Protein AF-A0AAD2CXT7-F1 (afdb_monomer)

InterPro domains:
  IPR036691 Endonuclease/exonuclease/phosphatase superfamily [G3DSA:3.60.10.10] (12-194)
  IPR036691 Endonuclease/exonuclease/phosphatase superfamily [SSF56219] (32-192)

Sequence (359 aa):
TTQFGGCSTSAFNEVSHRVRSSGDDSLGRWAWIRLHGRTRGVCQRDLVVLSAYRPNPPNDGHQTVWFQHKAHFSRTHRDADPREAFIKDLSMAINKWRDDGCSIILGIDANDDLSSYSPTSFRFRMSEVGLIEAIQSKHPGSHQATYQRNLRGYPIDGIFATPDVPILAAGYYPFDEHVASDHRGLWIDFDLRSLLGGHKPTKSTRVPRRLVMHNKRVVQRYVQLAEQGYMRYNIPGRLSTLGFDVARRLAEQNCRKLSMGGAEWSPQGQSIRDRITLWRLLLKGRRQCRVSSRKVRRLLLKTNEPLAWKLTTAELETLLTQDLGRYREAKRGLTSKWRKAHVTTRTQSIAKVRHKTAS

Radius of gyration: 30.56 Å; Cα contacts (8 Å, |Δi|>4): 464; chains: 1; bounding box: 68×66×79 Å

pLDDT: mean 85.17, std 12.39, range [42.81, 98.56]

Secondary structure (DSSP, 8-state):
-PPP--------HHHHTTEEEEEE-TTSSEEEEEEPPPPBTTB---EEEEEEEPPPPP-S-TTSHHHHHHHHHHHTT----HHHHHHHHHHHHHHHHHHTT-EEEEEEE-SS-SS--STTSHHHHHHHTT-EEHHHHHSTT----SBTT-TT---SEEEEE-TTS-EEEEEE--TTSSS-SSB--EEEEE-HHHHTT-SPPPP---PPP----S-HHHHHHHHHHHHHHHHHTTHHHHHHHHHHHHHHHHHHHHS------SS---HHHHHHHHHHHHHHHHHHHHTT----HHHHHHHHHHHT-TTGGGS-HHHHHHHHHHHHHHHHHIIIIIHHHHHHHHHHHHHHHHHHHHHHT--

Solvent-accessible surface area (backbone atoms only — not comparable to full-atom values): 20327 Å² total; per-residue (Å²): 131,92,79,67,81,66,45,72,57,86,67,62,74,84,56,37,80,32,56,74,47,70,55,67,44,98,83,34,42,26,13,30,36,33,34,64,29,47,67,60,87,91,47,47,26,28,37,36,43,30,21,36,49,44,48,55,78,89,69,95,56,83,79,37,54,33,48,53,43,40,54,52,27,59,77,67,73,45,94,62,56,50,57,60,47,47,54,54,54,51,46,52,53,51,48,53,43,44,74,70,42,30,46,45,38,38,42,32,42,50,64,44,57,56,74,43,74,46,90,84,23,66,48,34,54,39,41,76,68,56,32,43,55,48,44,47,72,76,37,72,90,68,65,55,42,32,35,74,86,48,87,84,43,46,18,31,51,51,44,33,27,26,86,76,58,52,68,74,49,56,48,70,51,60,69,50,75,86,51,90,45,66,46,38,56,72,51,73,41,57,49,60,49,52,49,26,53,70,48,77,79,74,74,74,84,67,72,75,78,88,70,64,78,86,44,66,70,58,42,53,54,49,52,52,54,50,50,51,49,36,59,75,68,41,44,67,59,54,52,50,54,53,52,52,53,54,53,49,52,55,50,57,73,73,44,83,80,79,84,76,60,100,57,60,77,26,73,70,60,47,52,46,51,48,44,44,49,41,37,52,48,52,54,40,41,75,69,76,42,96,63,62,65,70,59,50,56,51,37,26,64,74,61,73,41,84,62,62,84,75,56,53,73,67,60,41,52,53,52,37,52,53,41,50,50,53,47,52,56,32,65,77,52,47,26,54,56,47,25,52,51,52,51,51,56,49,51,54,51,53,54,55,52,55,54,66,76,74,108

Foldseek 3Di:
DDQPEAWDDDDDDPQNVQFPDWDADPNRQKIKTKGFFDDDPPATLIAIEMTGEAWADDDPDCNGSQNVVVVVCVVVVHPDRSRVCSLVVVLVVLLVVVLVNYKYKYKYQSNFFCVDCPCPGSQVSVVVSQKHFQQCVVVPPDAADQFQPPPVGHHRITIITHPLFAWPHWDWDPAPPPDPDRGTDTDTDTDPCVSSVVDDPDDPPPPPPPQDPVDPVSVVVVVVVVVVVCVVVVVVVVVVVVVVVVVVVVVVVVDDDDCPDLFADAPVLVLLVLLLVLLVQLLCVVVVHDHDPVSNCVSCVSNVPVCVNVDDNVVSVVSNVVSVVVNVVCRVPVRVVRNVVVVVVVVVVVVVVVVVVVD

Organism: NCBI:txid2856

Mean predicted aligned error: 17.73 Å

Structure (mmCIF, N/CA/C/O backbone):
data_AF-A0AAD2CXT7-F1
#
_entry.id   AF-A0AAD2CXT7-F1
#
loop_
_atom_site.group_PDB
_atom_site.id
_atom_site.type_symbol
_atom_site.label_atom_id
_atom_site.label_alt_id
_atom_site.label_comp_id
_atom_site.label_asym_id
_atom_site.label_entity_id
_atom_site.label_seq_id
_atom_site.pdbx_PDB_ins_code
_atom_site.Cartn_x
_atom_site.Cartn_y
_atom_site.Cartn_z
_atom_site.occupancy
_atom_site.B_iso_or_equiv
_atom_site.auth_seq_id
_atom_site.auth_comp_id
_atom_site.auth_asym_id
_atom_site.auth_atom_id
_atom_site.pdbx_PDB_model_num
ATOM 1 N N . THR A 1 1 ? 25.322 -8.914 -13.060 1.00 48.03 1 THR A N 1
ATOM 2 C CA . THR A 1 1 ? 24.823 -7.533 -12.893 1.00 48.03 1 THR A CA 1
ATOM 3 C C . THR A 1 1 ? 24.548 -7.310 -11.429 1.00 48.03 1 THR A C 1
ATOM 5 O O . THR A 1 1 ? 23.730 -8.025 -10.870 1.00 48.03 1 THR A O 1
ATOM 8 N N . THR A 1 2 ? 25.273 -6.393 -10.801 1.00 48.94 2 THR A N 1
ATOM 9 C CA . THR A 1 2 ? 25.050 -5.980 -9.413 1.00 48.94 2 THR A CA 1
ATOM 10 C C . THR A 1 2 ? 23.703 -5.260 -9.340 1.00 48.94 2 THR A C 1
ATOM 12 O O . THR A 1 2 ? 23.510 -4.261 -10.029 1.00 48.94 2 THR A O 1
ATOM 15 N N . GLN A 1 3 ? 22.748 -5.807 -8.587 1.00 57.91 3 GLN A N 1
ATOM 16 C CA . GLN A 1 3 ? 21.472 -5.150 -8.303 1.00 57.91 3 GLN A CA 1
ATOM 17 C C . GLN A 1 3 ? 21.673 -4.304 -7.048 1.00 57.91 3 GLN A C 1
ATOM 19 O O . GLN A 1 3 ? 22.076 -4.836 -6.017 1.00 57.91 3 GLN A O 1
ATOM 24 N N . PHE A 1 4 ? 21.450 -2.995 -7.150 1.00 61.91 4 PHE A N 1
ATOM 25 C CA . PHE A 1 4 ? 21.534 -2.100 -5.997 1.00 61.91 4 PHE A CA 1
ATOM 26 C C . PHE A 1 4 ? 20.128 -1.843 -5.447 1.00 61.91 4 PHE A C 1
ATOM 28 O O . PHE A 1 4 ? 19.166 -1.766 -6.211 1.00 61.91 4 PHE A O 1
ATOM 35 N N . GLY A 1 5 ? 20.023 -1.704 -4.126 1.00 70.56 5 GLY A 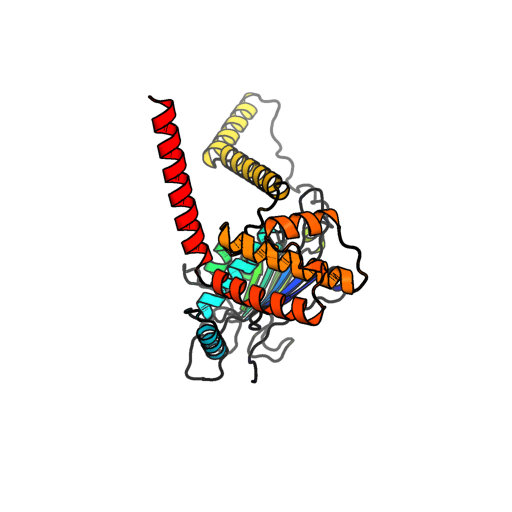N 1
ATOM 36 C CA . GLY A 1 5 ? 18.753 -1.621 -3.404 1.00 70.56 5 GLY A CA 1
ATOM 37 C C . GLY A 1 5 ? 18.298 -2.975 -2.853 1.00 70.56 5 GLY A C 1
ATOM 38 O O . GLY A 1 5 ? 19.071 -3.928 -2.789 1.00 70.56 5 GLY A O 1
ATOM 39 N N . GLY A 1 6 ? 17.034 -3.040 -2.442 1.00 84.81 6 GLY A N 1
ATOM 40 C CA . GLY A 1 6 ? 16.422 -4.223 -1.844 1.00 84.81 6 GLY A CA 1
ATOM 41 C C . GLY A 1 6 ? 15.642 -3.868 -0.584 1.00 84.81 6 GLY A C 1
ATOM 42 O O . GLY A 1 6 ? 16.034 -2.991 0.179 1.00 84.81 6 GLY A O 1
ATOM 43 N N . CYS A 1 7 ? 14.523 -4.555 -0.379 1.00 92.25 7 CYS A N 1
ATOM 44 C CA . CYS A 1 7 ? 13.684 -4.408 0.804 1.00 92.25 7 CYS A CA 1
ATOM 45 C C . CYS A 1 7 ? 13.562 -5.758 1.501 1.00 92.25 7 CYS A C 1
ATOM 47 O O . CYS A 1 7 ? 13.553 -6.802 0.851 1.00 92.25 7 CYS A O 1
ATOM 49 N N . SER A 1 8 ? 13.424 -5.734 2.822 1.00 93.75 8 SER A N 1
ATOM 50 C CA . SER A 1 8 ? 13.190 -6.935 3.616 1.00 93.75 8 SER A CA 1
ATOM 51 C C . SER A 1 8 ? 12.097 -6.677 4.638 1.00 93.75 8 SER A C 1
ATOM 53 O O . SER A 1 8 ? 12.011 -5.603 5.232 1.00 93.75 8 SER A O 1
ATOM 55 N N . THR A 1 9 ? 11.236 -7.667 4.839 1.00 95.19 9 THR A N 1
ATOM 56 C CA . THR A 1 9 ? 10.184 -7.627 5.851 1.00 95.19 9 THR A CA 1
ATOM 57 C C . THR A 1 9 ? 10.174 -8.947 6.595 1.00 95.19 9 THR A C 1
ATOM 59 O O . THR A 1 9 ? 10.014 -10.006 5.990 1.00 95.19 9 THR A O 1
ATOM 62 N N . SER A 1 10 ? 10.310 -8.867 7.915 1.00 93.44 10 SER A N 1
ATOM 63 C CA . SER A 1 10 ? 10.450 -10.027 8.790 1.00 93.44 10 SER A CA 1
ATOM 64 C C . SER A 1 10 ? 9.449 -9.955 9.936 1.00 93.44 10 SER A C 1
ATOM 66 O O . SER A 1 10 ? 9.127 -8.875 10.427 1.00 93.44 10 SER A O 1
ATOM 68 N N . ALA A 1 11 ? 8.974 -11.117 10.377 1.00 91.31 11 ALA A N 1
ATOM 69 C CA . ALA A 1 11 ? 8.180 -11.265 11.590 1.00 91.31 11 ALA A CA 1
ATOM 70 C C . ALA A 1 11 ? 8.897 -12.205 12.556 1.00 91.31 11 ALA A C 1
ATOM 72 O O . ALA A 1 11 ? 9.408 -13.248 12.151 1.00 91.31 11 ALA A O 1
ATOM 73 N N . PHE A 1 12 ? 8.880 -11.850 13.836 1.00 86.81 12 PHE A N 1
ATOM 74 C CA . PHE A 1 12 ? 9.556 -12.588 14.898 1.00 86.81 12 PHE A CA 1
ATOM 75 C C . PHE A 1 12 ? 8.552 -13.098 15.939 1.00 86.81 12 PHE A C 1
ATOM 77 O O . PHE A 1 12 ? 7.409 -12.632 16.006 1.00 86.81 12 PHE A O 1
ATOM 84 N N . ASN A 1 13 ? 8.994 -14.048 16.767 1.00 87.25 13 ASN A N 1
ATOM 85 C CA . ASN A 1 13 ? 8.258 -14.573 17.922 1.00 87.25 13 ASN A CA 1
ATOM 86 C C . ASN A 1 13 ? 6.840 -15.051 17.553 1.00 87.25 13 ASN A C 1
ATOM 88 O O . ASN A 1 13 ? 6.632 -15.637 16.491 1.00 87.25 13 ASN A O 1
ATOM 92 N N . GLU A 1 14 ? 5.847 -14.787 18.406 1.00 79.69 14 GLU A N 1
ATOM 93 C CA . GLU A 1 14 ? 4.456 -15.221 18.221 1.00 79.69 14 GLU A CA 1
ATOM 94 C C . GLU A 1 14 ? 3.828 -14.763 16.893 1.00 79.69 14 GLU A C 1
ATOM 96 O O . GLU A 1 14 ? 2.925 -15.419 16.367 1.00 79.69 14 GLU A O 1
ATOM 101 N N . VAL A 1 15 ? 4.297 -13.643 16.332 1.00 84.50 15 VAL A N 1
ATOM 102 C CA . VAL A 1 15 ? 3.790 -13.100 15.064 1.00 84.50 15 VAL A CA 1
ATOM 103 C C . VAL A 1 15 ? 4.212 -13.974 13.882 1.00 84.50 15 VAL A C 1
ATOM 105 O O . VAL A 1 15 ? 3.446 -14.110 12.928 1.00 84.50 15 VAL A O 1
ATOM 108 N N . SER A 1 16 ? 5.381 -14.620 13.956 1.00 86.94 16 SER A N 1
ATOM 109 C CA . SER A 1 16 ? 5.901 -15.482 12.883 1.00 86.94 16 SER A CA 1
ATOM 110 C C . SER A 1 16 ? 4.946 -16.636 12.549 1.00 86.94 16 SER A C 1
ATOM 112 O O . SER A 1 16 ? 4.683 -16.902 11.378 1.00 86.94 16 SER A O 1
ATOM 114 N N . HIS A 1 17 ? 4.302 -17.230 13.560 1.00 84.81 17 HIS A N 1
ATOM 115 C CA . HIS A 1 17 ? 3.309 -18.296 13.387 1.00 84.81 17 HIS A CA 1
ATOM 116 C C . HIS A 1 17 ? 2.029 -17.843 12.670 1.00 84.81 17 HIS A C 1
ATOM 118 O O . HIS A 1 17 ? 1.225 -18.675 12.253 1.00 84.81 17 HIS A O 1
ATOM 124 N N . ARG A 1 18 ? 1.809 -16.530 12.537 1.00 86.94 18 ARG A N 1
ATOM 125 C CA . ARG A 1 18 ? 0.662 -15.958 11.820 1.00 86.94 18 ARG A CA 1
ATOM 126 C C . ARG A 1 18 ? 0.981 -15.637 10.366 1.00 86.94 18 ARG A C 1
ATOM 128 O O . ARG A 1 18 ? 0.057 -15.292 9.632 1.00 86.94 18 ARG A O 1
ATOM 135 N N . VAL A 1 19 ? 2.241 -15.723 9.937 1.00 91.31 19 VAL A N 1
ATOM 136 C CA . VAL A 1 19 ? 2.626 -15.456 8.547 1.00 91.31 19 VAL A CA 1
ATOM 137 C C . VAL A 1 19 ? 2.009 -16.522 7.648 1.00 91.31 19 VAL A C 1
ATOM 139 O O . VAL A 1 19 ? 2.309 -17.706 7.747 1.00 91.31 19 VAL A O 1
ATOM 142 N N . ARG A 1 20 ? 1.122 -16.085 6.756 1.00 92.25 20 ARG A N 1
ATOM 143 C CA . ARG A 1 20 ? 0.434 -16.946 5.789 1.00 92.25 20 ARG A CA 1
ATOM 144 C C . ARG A 1 20 ? 1.159 -17.008 4.455 1.00 92.25 20 ARG A C 1
ATOM 146 O O . ARG A 1 20 ? 1.133 -18.030 3.779 1.00 92.25 20 ARG A O 1
ATOM 153 N N . SER A 1 21 ? 1.727 -15.885 4.043 1.00 94.44 21 SER A N 1
ATOM 154 C CA . SER A 1 21 ? 2.431 -15.745 2.773 1.00 94.44 21 SER A CA 1
ATOM 155 C C . SER A 1 21 ? 3.342 -14.530 2.822 1.00 94.44 21 SER A C 1
ATOM 157 O O . SER A 1 21 ? 3.067 -13.582 3.557 1.00 94.44 21 SER A O 1
ATOM 159 N N . SER A 1 22 ? 4.362 -14.532 1.982 1.00 96.06 22 SER A N 1
ATOM 160 C CA . SER A 1 22 ? 5.253 -13.403 1.746 1.00 96.06 22 SER A CA 1
ATOM 161 C C . SER A 1 22 ? 5.478 -13.220 0.248 1.00 96.06 22 SER A C 1
ATOM 163 O O . SER A 1 22 ? 5.085 -14.069 -0.560 1.00 96.06 22 SER A O 1
ATOM 165 N N . GLY A 1 23 ? 6.090 -12.104 -0.121 1.00 95.19 23 GLY A N 1
ATOM 166 C CA . GLY A 1 23 ? 6.548 -11.865 -1.478 1.00 95.19 23 GLY A CA 1
ATOM 167 C C . GLY A 1 23 ? 7.241 -10.522 -1.616 1.00 95.19 23 GLY A C 1
ATOM 168 O O . GLY A 1 23 ? 7.396 -9.772 -0.654 1.00 95.19 23 GLY A O 1
ATOM 169 N N . ASP A 1 24 ? 7.620 -10.216 -2.842 1.00 94.44 24 ASP A N 1
ATOM 170 C CA . ASP A 1 24 ? 8.387 -9.035 -3.203 1.00 94.44 24 ASP A CA 1
ATOM 171 C C . ASP A 1 24 ? 7.971 -8.519 -4.585 1.00 94.44 24 ASP A C 1
ATOM 173 O O . ASP A 1 24 ? 7.245 -9.174 -5.343 1.00 94.44 24 ASP A O 1
ATOM 177 N N . ASP A 1 25 ? 8.374 -7.289 -4.881 1.00 92.50 25 ASP A N 1
ATOM 178 C CA . ASP A 1 25 ? 8.335 -6.741 -6.230 1.00 92.50 25 ASP A CA 1
ATOM 179 C C . ASP A 1 25 ? 9.538 -7.212 -7.048 1.00 92.50 25 ASP A C 1
ATOM 181 O O . ASP A 1 25 ? 10.666 -7.225 -6.566 1.00 92.50 25 ASP A O 1
ATOM 185 N N . SER A 1 26 ? 9.317 -7.469 -8.339 1.00 86.50 26 SER A N 1
ATOM 186 C CA . SER A 1 26 ? 10.347 -7.973 -9.257 1.00 86.50 26 SER A CA 1
ATOM 187 C C . SER A 1 26 ? 11.569 -7.063 -9.430 1.00 86.50 26 SER A C 1
ATOM 189 O O . SER A 1 26 ? 12.573 -7.502 -9.983 1.00 86.50 26 SER A O 1
ATOM 191 N N . LEU A 1 27 ? 11.482 -5.792 -9.026 1.00 88.62 27 LEU A N 1
ATOM 192 C CA . LEU A 1 27 ? 12.585 -4.831 -9.083 1.00 88.62 27 LEU A CA 1
ATOM 193 C C . LEU A 1 27 ? 13.233 -4.602 -7.707 1.00 88.62 27 LEU A C 1
ATOM 195 O O . LEU A 1 27 ? 14.159 -3.805 -7.603 1.00 88.62 27 LEU A O 1
ATOM 199 N N . GLY A 1 28 ? 12.779 -5.293 -6.656 1.00 89.75 28 GLY A N 1
ATOM 200 C CA . GLY A 1 28 ? 13.284 -5.135 -5.289 1.00 89.75 28 GLY A CA 1
ATOM 201 C C . GLY A 1 28 ? 12.816 -3.850 -4.597 1.00 89.75 28 GLY A C 1
ATOM 202 O O . GLY A 1 28 ? 13.409 -3.437 -3.602 1.00 89.75 28 GLY A O 1
ATOM 203 N N . ARG A 1 29 ? 11.762 -3.204 -5.117 1.00 93.31 29 ARG A N 1
ATOM 204 C CA . ARG A 1 29 ? 11.242 -1.920 -4.609 1.00 93.31 29 ARG A CA 1
ATOM 205 C C . ARG A 1 29 ? 10.468 -2.048 -3.305 1.00 93.31 29 ARG A C 1
ATOM 207 O O . ARG A 1 29 ? 10.357 -1.072 -2.569 1.00 93.31 29 ARG A O 1
ATOM 214 N N . TRP A 1 30 ? 9.889 -3.217 -3.055 1.00 96.56 30 TRP A N 1
ATOM 215 C CA . TRP A 1 30 ? 9.234 -3.537 -1.795 1.00 96.56 30 TRP A CA 1
ATOM 216 C C . TRP A 1 30 ? 9.209 -5.042 -1.540 1.00 96.56 30 TRP A C 1
ATOM 218 O O . TRP A 1 30 ? 9.241 -5.847 -2.472 1.00 96.56 30 TRP A O 1
ATOM 228 N N . ALA A 1 31 ? 9.100 -5.400 -0.266 1.00 97.50 31 ALA A N 1
ATOM 229 C CA . ALA A 1 31 ? 8.869 -6.750 0.229 1.00 97.50 31 ALA A CA 1
ATOM 230 C C . ALA A 1 31 ? 7.692 -6.720 1.207 1.00 97.50 31 ALA A C 1
ATOM 232 O O . ALA A 1 31 ? 7.413 -5.690 1.817 1.00 97.50 31 ALA A O 1
ATOM 233 N N . TRP A 1 32 ? 6.961 -7.822 1.333 1.00 98.00 32 TRP A N 1
ATOM 234 C CA . TRP A 1 32 ? 5.769 -7.872 2.169 1.00 98.00 32 TRP A CA 1
ATOM 235 C C . TRP A 1 32 ? 5.558 -9.241 2.804 1.00 98.00 32 TRP A C 1
ATOM 237 O O . TRP A 1 32 ? 5.914 -10.285 2.254 1.00 98.00 32 TRP A O 1
ATOM 247 N N . ILE A 1 33 ? 4.901 -9.224 3.960 1.00 97.50 33 ILE A N 1
ATOM 248 C CA . ILE A 1 33 ? 4.366 -10.402 4.637 1.00 97.50 33 ILE A CA 1
ATOM 249 C C . ILE A 1 33 ? 2.875 -10.198 4.895 1.00 97.50 33 ILE A C 1
ATOM 251 O O . ILE A 1 33 ? 2.419 -9.098 5.203 1.00 97.50 33 ILE A O 1
ATOM 255 N N . ARG A 1 34 ? 2.097 -11.270 4.776 1.00 96.44 34 ARG A N 1
ATOM 256 C CA . ARG A 1 34 ? 0.668 -11.292 5.092 1.00 96.44 34 ARG A CA 1
ATOM 257 C C . ARG A 1 34 ? 0.451 -12.129 6.337 1.00 96.44 34 ARG A C 1
ATOM 259 O O . ARG A 1 34 ? 0.705 -13.334 6.334 1.00 96.44 34 ARG A O 1
ATOM 266 N N . LEU A 1 35 ? -0.048 -11.487 7.380 1.00 94.19 35 LEU A N 1
ATOM 267 C CA . LEU A 1 35 ? -0.428 -12.097 8.642 1.00 94.19 35 LEU A CA 1
ATOM 268 C C . LEU A 1 35 ? -1.899 -12.506 8.594 1.00 94.19 35 LEU A C 1
ATOM 270 O O . LEU A 1 35 ? -2.767 -11.724 8.200 1.00 94.19 35 LEU A O 1
ATOM 274 N N . HIS A 1 36 ? -2.178 -13.738 9.004 1.00 90.62 36 HIS A N 1
ATOM 275 C CA . HIS A 1 36 ? -3.526 -14.274 9.046 1.00 90.62 36 HIS A CA 1
ATOM 276 C C . HIS A 1 36 ? -4.286 -13.794 10.285 1.00 90.62 36 HIS A C 1
ATOM 278 O O . HIS A 1 36 ? -3.848 -14.000 11.425 1.00 90.62 36 HIS A O 1
ATOM 284 N N . GLY A 1 37 ? -5.453 -13.192 10.056 1.00 87.75 37 GLY A N 1
ATOM 285 C CA . GLY A 1 37 ? -6.406 -12.844 11.104 1.00 87.75 37 GLY A CA 1
ATOM 286 C C . GLY A 1 37 ? -7.586 -13.805 11.180 1.00 87.75 37 GLY A C 1
ATOM 287 O O . GLY A 1 37 ? -7.823 -14.627 10.295 1.00 87.75 37 GLY A O 1
ATOM 288 N N . ARG A 1 38 ? -8.380 -13.691 12.248 1.00 81.75 38 ARG A N 1
ATOM 289 C CA . ARG A 1 38 ? -9.631 -14.444 12.360 1.00 81.75 38 ARG A CA 1
ATOM 290 C C . ARG A 1 38 ? -10.597 -14.015 11.261 1.00 81.75 38 ARG A C 1
ATOM 292 O O . ARG A 1 38 ? -10.810 -12.829 11.022 1.00 81.75 38 ARG A O 1
ATOM 299 N N . THR A 1 39 ? -11.237 -15.003 10.651 1.00 71.69 39 THR A N 1
ATOM 300 C CA . THR A 1 39 ? -12.341 -14.787 9.715 1.00 71.69 39 THR A CA 1
ATOM 301 C C . THR A 1 39 ? -13.656 -14.918 10.476 1.00 71.69 39 THR A C 1
ATOM 303 O O . THR A 1 39 ? -13.863 -15.906 11.182 1.00 71.69 39 THR A O 1
ATOM 306 N N . ARG A 1 40 ? -14.550 -13.930 10.368 1.00 61.28 40 ARG A N 1
ATOM 307 C CA . ARG A 1 40 ? -15.902 -14.011 10.944 1.00 61.28 40 ARG A CA 1
ATOM 308 C C . ARG A 1 40 ? -16.929 -13.670 9.870 1.00 61.28 40 ARG A C 1
ATOM 310 O O . ARG A 1 40 ? -17.093 -12.506 9.512 1.00 61.28 40 ARG A O 1
ATOM 317 N N . GLY A 1 41 ? -17.614 -14.693 9.359 1.00 63.22 41 GLY A N 1
ATOM 318 C CA . GLY A 1 41 ? -18.480 -14.549 8.187 1.00 63.22 41 GLY A CA 1
ATOM 319 C C . GLY A 1 41 ? -17.660 -14.175 6.949 1.00 63.22 41 GLY A C 1
ATOM 320 O O . GLY A 1 41 ? -16.680 -14.845 6.644 1.00 63.22 41 GLY A O 1
ATOM 321 N N . VAL A 1 42 ? -18.040 -13.089 6.271 1.00 56.00 42 VAL A N 1
ATOM 322 C CA . VAL A 1 42 ? -17.370 -12.581 5.054 1.00 56.00 42 VAL A CA 1
ATOM 323 C C . VAL A 1 42 ? -16.170 -11.671 5.379 1.00 56.00 42 VAL A C 1
ATOM 325 O O . VAL A 1 42 ? -15.380 -11.341 4.501 1.00 56.00 42 VAL A O 1
ATOM 328 N N . CYS A 1 43 ? -16.003 -11.250 6.639 1.00 57.97 43 CYS A N 1
ATOM 329 C CA . CYS A 1 43 ? -14.916 -10.356 7.035 1.00 57.97 43 CYS A CA 1
ATOM 330 C C . CYS A 1 43 ? -13.646 -11.152 7.358 1.00 57.97 43 CYS A C 1
ATOM 332 O O . CYS A 1 43 ? -13.537 -11.754 8.433 1.00 57.97 43 CYS A O 1
ATOM 334 N N . GLN A 1 44 ? -12.685 -11.118 6.437 1.00 71.50 44 GLN A N 1
ATOM 335 C CA . GLN A 1 44 ? -11.301 -11.522 6.672 1.00 71.50 44 GLN A CA 1
ATOM 336 C C . GLN A 1 44 ? -10.541 -10.335 7.281 1.00 71.50 44 GLN A C 1
ATOM 338 O O . GLN A 1 44 ? -10.721 -9.206 6.840 1.00 71.50 44 GLN A O 1
ATOM 343 N N . ARG A 1 45 ? -9.749 -10.572 8.332 1.00 83.88 45 ARG A N 1
ATOM 344 C CA . ARG A 1 45 ? -8.982 -9.530 9.046 1.00 83.88 45 ARG A CA 1
ATOM 345 C C . ARG A 1 45 ? -7.480 -9.737 8.922 1.00 83.88 45 ARG A C 1
ATOM 347 O O . ARG A 1 45 ? -6.753 -9.698 9.911 1.00 83.88 45 ARG A O 1
ATOM 354 N N . ASP A 1 46 ? -7.036 -10.065 7.718 1.00 93.12 46 ASP A N 1
ATOM 355 C CA . ASP A 1 46 ? -5.609 -10.219 7.468 1.00 93.12 46 ASP A CA 1
ATOM 356 C C . ASP A 1 46 ? -4.921 -8.848 7.502 1.00 93.12 46 ASP A C 1
ATOM 358 O O . ASP A 1 46 ? -5.512 -7.830 7.148 1.00 93.12 46 ASP A O 1
ATOM 362 N N . LEU A 1 47 ? -3.655 -8.840 7.903 1.00 95.50 47 LEU A N 1
ATOM 363 C CA . LEU A 1 47 ? -2.796 -7.660 7.879 1.00 95.50 47 LEU A CA 1
ATOM 364 C C . LEU A 1 47 ? -1.668 -7.907 6.879 1.00 95.50 47 LEU A C 1
ATOM 366 O O . LEU A 1 47 ? -1.001 -8.936 6.951 1.00 95.50 47 LEU A O 1
ATOM 370 N N . VAL A 1 48 ? -1.427 -6.968 5.970 1.00 97.38 48 VAL A N 1
ATOM 371 C CA . VAL A 1 48 ? -0.217 -6.947 5.144 1.00 97.38 48 VAL A CA 1
ATOM 372 C C . VAL A 1 48 ? 0.741 -5.912 5.713 1.00 97.38 48 VAL A C 1
ATOM 374 O O . VAL A 1 48 ? 0.398 -4.736 5.816 1.00 97.38 48 VAL A O 1
ATOM 377 N N . VAL A 1 49 ? 1.938 -6.360 6.079 1.00 98.00 49 VAL A N 1
ATOM 378 C CA . VAL A 1 49 ? 3.045 -5.492 6.487 1.00 98.00 49 VAL A CA 1
ATOM 379 C C . VAL A 1 49 ? 4.045 -5.458 5.344 1.00 98.00 49 VAL A C 1
ATOM 381 O O . VAL A 1 49 ? 4.425 -6.522 4.850 1.00 98.00 49 VAL A O 1
ATOM 384 N N . LEU A 1 50 ? 4.452 -4.268 4.908 1.00 97.62 50 LEU A N 1
ATOM 385 C CA . LEU A 1 50 ? 5.389 -4.113 3.806 1.00 97.62 50 LEU A CA 1
ATOM 386 C C . LEU A 1 50 ? 6.502 -3.092 4.066 1.00 97.62 50 LEU A C 1
ATOM 388 O O . LEU A 1 50 ? 6.283 -1.983 4.542 1.00 97.62 50 LEU A O 1
ATOM 392 N N . SER A 1 51 ? 7.689 -3.558 3.710 1.00 97.69 51 SER A N 1
ATOM 393 C CA . SER A 1 51 ? 8.943 -2.918 3.347 1.00 97.69 51 SER A CA 1
ATOM 394 C C . SER A 1 51 ? 8.990 -2.144 2.047 1.00 97.69 51 SER A C 1
ATOM 396 O O . SER A 1 51 ? 8.795 -2.825 1.050 1.00 97.69 51 SER A O 1
ATOM 398 N N . ALA A 1 52 ? 9.277 -0.844 1.952 1.00 97.50 52 ALA A N 1
ATOM 399 C CA . ALA A 1 52 ? 9.477 -0.225 0.635 1.00 97.50 52 ALA A CA 1
ATOM 400 C C . ALA A 1 52 ? 10.629 0.788 0.562 1.00 97.50 52 ALA A C 1
ATOM 402 O O . ALA A 1 52 ? 10.963 1.451 1.539 1.00 97.50 52 ALA A O 1
ATOM 403 N N . TYR A 1 53 ? 11.196 0.933 -0.637 1.00 96.06 53 TYR A N 1
ATOM 404 C CA . TYR A 1 53 ? 12.255 1.888 -0.957 1.00 96.06 53 TYR A CA 1
ATOM 405 C C . TYR A 1 53 ? 11.945 2.576 -2.289 1.00 96.06 53 TYR A C 1
ATOM 407 O O . TYR A 1 53 ? 11.991 1.955 -3.361 1.00 96.06 53 TYR A O 1
ATOM 415 N N . ARG A 1 54 ? 11.610 3.869 -2.243 1.00 95.19 54 ARG A N 1
ATOM 416 C CA . ARG A 1 54 ? 11.366 4.659 -3.455 1.00 95.19 54 ARG A CA 1
ATOM 417 C C . ARG A 1 54 ? 12.705 5.148 -4.016 1.00 95.19 54 ARG A C 1
ATOM 419 O O . ARG A 1 54 ? 13.461 5.770 -3.277 1.00 95.19 54 ARG A O 1
ATOM 426 N N . PRO A 1 55 ? 12.998 4.945 -5.316 1.00 93.25 55 PRO A N 1
ATOM 427 C CA . PRO A 1 55 ? 14.261 5.387 -5.905 1.00 93.25 55 PRO A CA 1
ATOM 428 C C . PRO A 1 55 ? 14.496 6.880 -5.699 1.00 93.25 55 PRO A C 1
ATOM 430 O O . PRO A 1 55 ? 13.567 7.664 -5.890 1.00 93.25 55 PRO A O 1
ATOM 433 N N . ASN A 1 56 ? 15.728 7.281 -5.393 1.00 91.38 56 ASN A N 1
ATOM 434 C CA . ASN A 1 56 ? 16.123 8.689 -5.367 1.00 91.38 56 ASN A CA 1
ATOM 435 C C . ASN A 1 56 ? 15.850 9.404 -6.710 1.00 91.38 56 ASN A C 1
ATOM 437 O O . ASN A 1 56 ? 15.750 8.738 -7.748 1.00 91.38 56 ASN A O 1
ATOM 441 N N . PRO A 1 57 ? 15.691 10.744 -6.719 1.00 88.06 57 PRO A N 1
ATOM 442 C CA . PRO A 1 57 ? 15.653 11.522 -7.958 1.00 88.06 57 PRO A CA 1
ATOM 443 C C . PRO A 1 57 ? 16.887 11.244 -8.835 1.00 88.06 57 PRO A C 1
ATOM 445 O O . PRO A 1 57 ? 17.933 10.861 -8.301 1.00 88.06 57 PRO A O 1
ATOM 448 N N . PRO A 1 58 ? 16.788 11.418 -10.166 1.00 85.75 58 PRO A N 1
ATOM 449 C CA . PRO A 1 58 ? 17.927 11.205 -11.049 1.00 85.75 58 PRO A CA 1
ATOM 450 C C . PRO A 1 58 ? 19.087 12.131 -10.657 1.00 85.75 58 PRO A C 1
ATOM 452 O O . PRO A 1 58 ? 18.888 13.313 -10.382 1.00 85.75 58 PRO A O 1
ATOM 455 N N . ASN A 1 59 ? 20.294 11.574 -10.631 1.00 82.06 59 ASN A N 1
ATOM 456 C CA . ASN A 1 59 ? 21.561 12.281 -10.429 1.00 82.06 59 ASN A CA 1
ATOM 457 C C . ASN A 1 59 ? 22.576 11.801 -11.484 1.00 82.06 59 ASN A C 1
ATOM 459 O O . ASN A 1 59 ? 22.210 11.009 -12.342 1.00 82.06 59 ASN A O 1
ATOM 463 N N . ASP A 1 60 ? 23.841 12.219 -11.433 1.00 72.62 60 ASP A N 1
ATOM 464 C CA . ASP A 1 60 ? 24.841 11.824 -12.448 1.00 72.62 60 ASP A CA 1
ATOM 465 C C . ASP A 1 60 ? 25.375 10.382 -12.277 1.00 72.62 60 ASP A C 1
ATOM 467 O O . ASP A 1 60 ? 26.211 9.902 -13.042 1.00 72.62 60 ASP A O 1
ATOM 471 N N . GLY A 1 61 ? 24.899 9.646 -11.268 1.00 72.19 61 GLY A N 1
ATOM 472 C CA . GLY A 1 61 ? 25.364 8.299 -10.960 1.00 72.19 61 GLY A CA 1
ATOM 473 C C . GLY A 1 61 ? 24.717 7.231 -11.841 1.00 72.19 61 GLY A C 1
ATOM 474 O O . GLY A 1 61 ? 23.610 6.774 -11.561 1.00 72.19 61 GLY A O 1
ATOM 475 N N . HIS A 1 62 ? 25.444 6.719 -12.836 1.00 65.38 62 HIS A N 1
ATOM 476 C CA . HIS A 1 62 ? 24.967 5.669 -13.754 1.00 65.38 62 HIS A CA 1
ATOM 477 C C . HIS A 1 62 ? 24.597 4.320 -13.097 1.00 65.38 62 HIS A C 1
ATOM 479 O O . HIS A 1 62 ? 23.992 3.470 -13.749 1.00 65.38 62 HIS A O 1
ATOM 485 N N . GLN A 1 63 ? 24.937 4.106 -11.820 1.00 74.06 63 GLN A N 1
ATOM 486 C CA . GLN A 1 63 ? 24.607 2.887 -11.067 1.00 74.06 63 GLN A CA 1
ATOM 487 C C . GLN A 1 63 ? 23.448 3.064 -10.075 1.00 74.06 63 GLN A C 1
ATOM 489 O O . GLN A 1 63 ? 23.146 2.134 -9.330 1.00 74.06 63 GLN A O 1
ATOM 494 N N . THR A 1 64 ? 22.767 4.214 -10.043 1.00 84.12 64 THR A N 1
ATOM 495 C CA . THR A 1 64 ? 21.641 4.398 -9.116 1.00 84.12 64 THR A CA 1
ATOM 496 C C . THR A 1 64 ? 20.445 3.508 -9.453 1.00 84.12 64 THR A C 1
ATOM 498 O O . THR A 1 64 ? 20.210 3.131 -10.605 1.00 84.12 64 THR A O 1
ATOM 501 N N . VAL A 1 65 ? 19.635 3.215 -8.430 1.00 86.69 65 VAL A N 1
ATOM 502 C CA . VAL A 1 65 ? 18.373 2.465 -8.559 1.00 86.69 65 VAL A CA 1
ATOM 503 C C . VAL A 1 65 ? 17.453 3.097 -9.614 1.00 86.69 65 VAL A C 1
ATOM 505 O O . VAL A 1 65 ? 16.795 2.384 -10.373 1.00 86.69 65 VAL A O 1
ATOM 508 N N . TRP A 1 66 ? 17.450 4.431 -9.729 1.00 90.81 66 TRP A N 1
ATOM 509 C CA . TRP A 1 66 ? 16.671 5.143 -10.743 1.00 90.81 66 TRP A CA 1
ATOM 510 C C . TRP A 1 66 ? 17.080 4.732 -12.167 1.00 90.81 66 TRP A C 1
ATOM 512 O O . TRP A 1 66 ? 16.222 4.310 -12.945 1.00 90.81 66 TRP A O 1
ATOM 522 N N . PHE A 1 67 ? 18.376 4.765 -12.508 1.00 87.19 67 PHE A N 1
ATOM 523 C CA . PHE A 1 67 ? 18.830 4.374 -13.851 1.00 87.19 67 PHE A CA 1
ATOM 524 C C . PHE A 1 67 ? 18.649 2.889 -14.127 1.00 87.19 67 PHE A C 1
ATOM 526 O O . PHE A 1 67 ? 18.298 2.525 -15.248 1.00 87.19 67 PHE A O 1
ATOM 533 N N . GLN A 1 68 ? 18.824 2.031 -13.121 1.00 87.75 68 GLN A N 1
ATOM 534 C CA . GLN A 1 68 ? 18.563 0.598 -13.267 1.00 87.75 68 GLN A CA 1
ATOM 535 C C . GLN A 1 68 ? 17.099 0.340 -13.638 1.00 87.75 68 GLN A C 1
ATOM 537 O O . GLN A 1 68 ? 16.817 -0.395 -14.588 1.00 87.75 68 GLN A O 1
ATOM 542 N N . HIS A 1 69 ? 16.162 1.002 -12.952 1.00 89.94 69 HIS A N 1
ATOM 543 C CA . HIS A 1 69 ? 14.745 0.928 -13.297 1.00 89.94 69 HIS A CA 1
ATOM 544 C C . HIS A 1 69 ? 14.463 1.529 -14.672 1.00 89.94 69 HIS A C 1
ATOM 546 O O . HIS A 1 69 ? 13.733 0.918 -15.449 1.00 89.94 69 HIS A O 1
ATOM 552 N N . LYS A 1 70 ? 15.064 2.675 -15.021 1.00 90.00 70 LYS A N 1
ATOM 553 C CA . LYS A 1 70 ? 14.871 3.290 -16.342 1.00 90.00 70 LYS A CA 1
ATOM 554 C C . LYS A 1 70 ? 15.370 2.376 -17.465 1.00 90.00 70 LYS A C 1
ATOM 556 O O . LYS A 1 70 ? 14.658 2.180 -18.445 1.00 90.00 70 LYS A O 1
ATOM 561 N N . ALA A 1 71 ? 16.530 1.742 -17.301 1.00 88.44 71 ALA A N 1
ATOM 562 C CA . ALA A 1 71 ? 17.057 0.765 -18.251 1.00 88.44 71 ALA A CA 1
ATOM 563 C C . ALA A 1 71 ? 16.145 -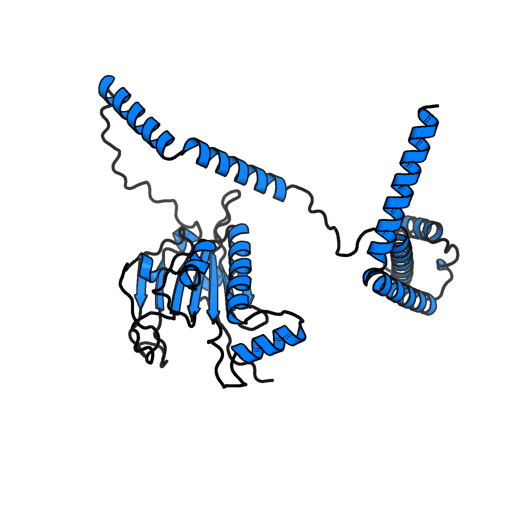0.470 -18.371 1.00 88.44 71 ALA A C 1
ATOM 565 O O . ALA A 1 71 ? 15.864 -0.932 -19.480 1.00 88.44 71 ALA A O 1
ATOM 566 N N . HIS A 1 72 ? 15.636 -0.989 -17.248 1.00 89.12 72 HIS A N 1
ATOM 567 C CA . HIS A 1 72 ? 14.666 -2.087 -17.249 1.00 89.12 72 HIS A CA 1
ATOM 568 C C . HIS A 1 72 ? 13.359 -1.705 -17.965 1.00 89.12 72 HIS A C 1
ATOM 570 O O . HIS A 1 72 ? 12.827 -2.479 -18.764 1.00 89.12 72 HIS A O 1
ATOM 576 N N . PHE A 1 73 ? 12.855 -0.497 -17.725 1.00 92.25 73 PHE A N 1
ATOM 577 C CA . PHE A 1 73 ? 11.657 0.041 -18.362 1.00 92.25 73 PHE A CA 1
ATOM 578 C C . PHE A 1 73 ? 11.830 0.199 -19.874 1.00 92.25 73 PHE A C 1
ATOM 580 O O . PHE A 1 73 ? 10.981 -0.273 -20.627 1.00 92.25 73 PHE A O 1
ATOM 587 N N . SER A 1 74 ? 12.971 0.713 -20.337 1.00 89.50 74 SER A N 1
ATOM 588 C CA . SER A 1 74 ? 13.291 0.771 -21.769 1.00 89.50 74 SER A CA 1
ATOM 589 C C . SER A 1 74 ? 13.302 -0.618 -22.417 1.00 89.50 74 SER A C 1
ATOM 591 O O . SER A 1 74 ? 12.718 -0.807 -23.482 1.00 89.50 74 SER A O 1
ATOM 593 N N . ARG A 1 75 ? 13.890 -1.624 -21.751 1.00 89.44 75 ARG A N 1
ATOM 594 C CA . ARG A 1 75 ? 13.911 -3.022 -22.235 1.00 89.44 75 ARG A CA 1
ATOM 595 C C . ARG A 1 75 ? 12.529 -3.670 -22.292 1.00 89.44 75 ARG A C 1
ATOM 597 O O . ARG A 1 75 ? 12.322 -4.593 -23.071 1.00 89.44 75 ARG A O 1
ATOM 604 N N . THR A 1 76 ? 11.604 -3.221 -21.451 1.00 88.56 76 THR A N 1
ATOM 605 C CA . THR A 1 76 ? 10.224 -3.723 -21.381 1.00 88.56 76 THR A CA 1
ATOM 606 C C . THR A 1 76 ? 9.233 -2.829 -22.130 1.00 88.56 76 THR A C 1
ATOM 608 O O . THR A 1 76 ? 8.029 -3.068 -22.062 1.00 88.56 76 THR A O 1
ATOM 611 N N . HIS A 1 77 ? 9.727 -1.828 -22.872 1.00 88.50 77 HIS A N 1
ATOM 612 C CA . HIS A 1 77 ? 8.934 -0.830 -23.598 1.00 88.50 77 HIS A CA 1
ATOM 613 C C . HIS A 1 77 ? 7.927 -0.073 -22.714 1.00 88.50 77 HIS A C 1
ATOM 615 O O . HIS A 1 77 ? 6.848 0.314 -23.162 1.00 88.50 77 HIS A O 1
ATOM 621 N N . ARG A 1 78 ? 8.279 0.142 -21.444 1.00 89.69 78 ARG A N 1
ATOM 622 C CA . ARG A 1 78 ? 7.535 0.987 -20.512 1.00 89.69 78 ARG A CA 1
ATOM 623 C C . ARG A 1 78 ? 8.152 2.381 -20.530 1.00 89.69 78 ARG A C 1
ATOM 625 O O . ARG A 1 78 ? 9.254 2.563 -20.031 1.00 89.69 78 ARG A O 1
ATOM 632 N N . ASP A 1 79 ? 7.441 3.373 -21.053 1.00 88.31 79 ASP A N 1
ATOM 633 C CA . ASP A 1 79 ? 7.877 4.764 -20.917 1.00 88.31 79 ASP A CA 1
ATOM 634 C C . ASP A 1 79 ? 7.260 5.389 -19.663 1.00 88.31 79 ASP A C 1
ATOM 636 O O . ASP A 1 79 ? 6.103 5.805 -19.639 1.00 88.31 79 ASP A O 1
ATOM 640 N N . ALA A 1 80 ? 8.016 5.342 -18.571 1.00 89.75 80 ALA A N 1
ATOM 641 C CA . ALA A 1 80 ? 7.645 5.964 -17.312 1.00 89.75 80 ALA A CA 1
ATOM 642 C C . ALA A 1 80 ? 8.891 6.483 -16.595 1.00 89.75 80 ALA A C 1
ATOM 644 O O . ALA A 1 80 ? 9.997 5.954 -16.769 1.00 89.75 80 ALA A O 1
ATOM 645 N N . ASP A 1 81 ? 8.702 7.504 -15.767 1.00 92.69 81 ASP A N 1
ATOM 646 C CA . ASP A 1 81 ? 9.669 7.856 -14.736 1.00 92.69 81 ASP A CA 1
ATOM 647 C C . ASP A 1 81 ? 9.657 6.774 -13.624 1.00 92.69 81 ASP A C 1
ATOM 649 O O . ASP A 1 81 ? 8.577 6.376 -13.175 1.00 92.69 81 ASP A O 1
ATOM 653 N N . PRO A 1 82 ? 10.821 6.256 -13.182 1.00 93.62 82 PRO A N 1
ATOM 654 C CA . PRO A 1 82 ? 10.946 5.287 -12.090 1.00 93.62 82 PRO A CA 1
ATOM 655 C C . PRO A 1 82 ? 10.213 5.627 -10.789 1.00 93.62 82 PRO A C 1
ATOM 657 O O . PRO A 1 82 ? 9.675 4.718 -10.151 1.00 93.62 82 PRO A O 1
ATOM 660 N N . ARG A 1 83 ? 10.170 6.899 -10.386 1.00 94.44 83 ARG A N 1
ATOM 661 C CA . ARG A 1 83 ? 9.522 7.338 -9.143 1.00 94.44 83 ARG A CA 1
ATOM 662 C C . ARG A 1 83 ? 8.009 7.419 -9.301 1.00 94.44 83 ARG A C 1
ATOM 664 O O . ARG A 1 83 ? 7.295 6.989 -8.396 1.00 94.44 83 ARG A O 1
ATOM 671 N N . GLU A 1 84 ? 7.522 7.884 -10.447 1.00 93.69 84 GLU A N 1
ATOM 672 C CA . GLU A 1 84 ? 6.088 7.862 -10.772 1.00 93.69 84 GLU A CA 1
ATOM 673 C C . GLU A 1 84 ? 5.566 6.433 -10.951 1.00 93.69 84 GLU A C 1
ATOM 675 O O . GLU A 1 84 ? 4.504 6.060 -10.444 1.00 93.69 84 GLU A O 1
ATOM 680 N N . ALA A 1 85 ? 6.350 5.585 -11.618 1.00 94.81 85 ALA A N 1
ATOM 681 C CA . ALA A 1 85 ? 6.066 4.164 -11.749 1.00 94.81 85 ALA A CA 1
ATOM 682 C C . ALA A 1 85 ? 5.998 3.468 -10.386 1.00 94.81 85 ALA A C 1
ATOM 684 O O . ALA A 1 85 ? 5.106 2.650 -10.178 1.00 94.81 85 ALA A O 1
ATOM 685 N N . PHE A 1 86 ? 6.902 3.801 -9.458 1.00 96.12 86 PHE A N 1
ATOM 686 C CA . PHE A 1 86 ? 6.871 3.286 -8.090 1.00 96.12 86 PHE A CA 1
ATOM 687 C C . PHE A 1 86 ? 5.542 3.613 -7.400 1.00 96.12 86 PHE A C 1
ATOM 689 O O . PHE A 1 86 ? 4.872 2.698 -6.930 1.00 96.12 86 PHE A O 1
ATOM 696 N N . ILE A 1 87 ? 5.121 4.885 -7.400 1.00 96.06 87 ILE A N 1
ATOM 697 C CA . ILE A 1 87 ? 3.869 5.307 -6.751 1.00 96.06 87 ILE A CA 1
ATOM 698 C C . ILE A 1 87 ? 2.676 4.579 -7.371 1.00 96.06 87 ILE A C 1
ATOM 700 O O . ILE A 1 87 ? 1.838 4.040 -6.648 1.00 96.06 87 ILE A O 1
ATOM 704 N N . LYS A 1 88 ? 2.605 4.530 -8.705 1.00 96.00 88 LYS A N 1
ATOM 705 C CA . LYS A 1 88 ? 1.511 3.872 -9.426 1.00 96.00 88 LYS A CA 1
ATOM 706 C C . LYS A 1 88 ? 1.441 2.376 -9.118 1.00 96.00 88 LYS A C 1
ATOM 708 O O . LYS A 1 88 ? 0.363 1.865 -8.821 1.00 96.00 88 LYS A O 1
ATOM 713 N N . ASP A 1 89 ? 2.572 1.680 -9.187 1.00 96.56 89 ASP A N 1
ATOM 714 C CA . ASP A 1 89 ? 2.625 0.231 -8.987 1.00 96.56 89 ASP A CA 1
ATOM 715 C C . ASP A 1 89 ? 2.328 -0.146 -7.530 1.00 96.56 89 ASP A C 1
ATOM 717 O O . ASP A 1 89 ? 1.522 -1.046 -7.285 1.00 96.56 89 ASP A O 1
ATOM 721 N N . LEU A 1 90 ? 2.903 0.588 -6.571 1.00 97.50 90 LEU A N 1
ATOM 722 C CA . LEU A 1 90 ? 2.649 0.390 -5.146 1.00 97.50 90 LEU A CA 1
ATOM 723 C C . LEU A 1 90 ? 1.176 0.662 -4.803 1.00 97.50 90 LEU A C 1
ATOM 725 O O . LEU A 1 90 ? 0.551 -0.129 -4.102 1.00 97.50 90 LEU A O 1
ATOM 729 N N . SER A 1 91 ? 0.587 1.720 -5.369 1.00 97.31 91 SER A N 1
ATOM 730 C CA . SER A 1 91 ? -0.837 2.042 -5.197 1.00 97.31 91 SER A CA 1
ATOM 731 C C . SER A 1 91 ? -1.751 0.923 -5.706 1.00 97.31 91 SER A C 1
AT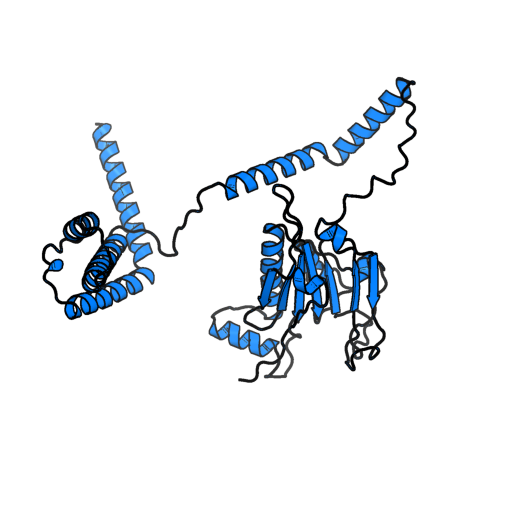OM 733 O O . SER A 1 91 ? -2.730 0.567 -5.050 1.00 97.31 91 SER A O 1
ATOM 735 N N . MET A 1 92 ? -1.424 0.326 -6.859 1.00 96.88 92 MET A N 1
ATOM 736 C CA . MET A 1 92 ? -2.160 -0.829 -7.388 1.00 96.88 92 MET A CA 1
ATOM 737 C C . MET A 1 92 ? -2.030 -2.056 -6.476 1.00 96.88 92 MET A C 1
ATOM 739 O O . MET A 1 92 ? -3.023 -2.749 -6.250 1.00 96.88 92 MET A O 1
ATOM 743 N N . ALA A 1 93 ? -0.837 -2.319 -5.936 1.00 96.81 93 ALA A N 1
ATOM 744 C CA . ALA A 1 93 ? -0.612 -3.426 -5.007 1.00 96.81 93 ALA A CA 1
ATOM 745 C C . ALA A 1 93 ? -1.399 -3.241 -3.697 1.00 96.81 93 ALA A C 1
ATOM 747 O O . ALA A 1 93 ? -2.117 -4.151 -3.282 1.00 96.81 93 ALA A O 1
ATOM 748 N N . ILE A 1 94 ? -1.346 -2.041 -3.108 1.00 97.25 94 ILE A N 1
ATOM 749 C CA . ILE A 1 94 ? -2.100 -1.674 -1.900 1.00 97.25 94 ILE A CA 1
ATOM 750 C C . ILE A 1 94 ? -3.599 -1.854 -2.118 1.00 97.25 94 ILE A C 1
ATOM 752 O O . ILE A 1 94 ? -4.249 -2.539 -1.330 1.00 97.25 94 ILE A O 1
ATOM 756 N N . ASN A 1 95 ? -4.151 -1.298 -3.199 1.00 96.19 95 ASN A N 1
ATOM 757 C CA . ASN A 1 95 ? -5.580 -1.424 -3.482 1.00 96.19 95 ASN A CA 1
ATOM 758 C C . ASN A 1 95 ? -6.004 -2.882 -3.662 1.00 96.19 95 ASN A C 1
ATOM 760 O O . ASN A 1 95 ? -7.031 -3.274 -3.124 1.00 96.19 95 ASN A O 1
ATOM 764 N N . LYS A 1 96 ? -5.179 -3.718 -4.304 1.00 95.06 96 LYS A N 1
ATOM 765 C CA . LYS A 1 96 ? -5.455 -5.154 -4.417 1.00 95.06 96 LYS A CA 1
ATOM 766 C C . LYS A 1 96 ? -5.567 -5.832 -3.047 1.00 95.06 96 LYS A C 1
ATOM 768 O O . LYS A 1 96 ? -6.505 -6.589 -2.822 1.00 95.06 96 LYS A O 1
ATOM 773 N N . TRP A 1 97 ? -4.639 -5.574 -2.124 1.00 94.44 97 TRP A N 1
ATOM 774 C CA . TRP A 1 97 ? -4.724 -6.149 -0.775 1.00 94.44 97 TRP A CA 1
ATOM 775 C C . TRP A 1 97 ? -5.916 -5.601 0.015 1.00 94.44 97 TRP A C 1
ATOM 777 O O . TRP A 1 97 ? -6.555 -6.348 0.751 1.00 94.44 97 TRP A O 1
ATOM 787 N N . ARG A 1 98 ? -6.252 -4.321 -0.158 1.00 90.94 98 ARG A N 1
ATOM 788 C CA . ARG A 1 98 ? -7.432 -3.716 0.473 1.00 90.94 98 ARG A CA 1
ATOM 789 C C . ARG A 1 98 ? -8.740 -4.290 -0.074 1.00 90.94 98 ARG A C 1
ATOM 791 O O . ARG A 1 98 ? -9.659 -4.536 0.703 1.00 90.94 98 ARG A O 1
ATOM 798 N N . ASP A 1 99 ? -8.816 -4.551 -1.376 1.00 89.94 99 ASP A N 1
ATOM 799 C CA . ASP A 1 99 ? -9.961 -5.208 -2.018 1.00 89.94 99 ASP A CA 1
ATOM 800 C C . ASP A 1 99 ? -10.132 -6.656 -1.529 1.00 89.94 99 ASP A C 1
ATOM 802 O O . ASP A 1 99 ? -11.261 -7.122 -1.366 1.00 89.94 99 ASP A O 1
ATOM 806 N N . ASP A 1 100 ? -9.025 -7.329 -1.196 1.00 88.31 100 ASP A N 1
ATOM 807 C CA . ASP A 1 100 ? -9.004 -8.629 -0.508 1.00 88.31 100 ASP A CA 1
ATOM 808 C C . ASP A 1 100 ? -9.400 -8.537 0.988 1.00 88.31 100 ASP A C 1
ATOM 810 O O . ASP A 1 100 ? -9.418 -9.553 1.689 1.00 88.31 100 ASP A O 1
ATOM 814 N N . GLY A 1 101 ? -9.717 -7.339 1.492 1.00 87.19 101 GLY A N 1
ATOM 815 C CA . GLY A 1 101 ? -10.132 -7.093 2.874 1.00 87.19 101 GLY A CA 1
ATOM 816 C C . GLY A 1 101 ? -8.984 -6.985 3.879 1.00 87.19 101 GLY A C 1
ATOM 817 O O .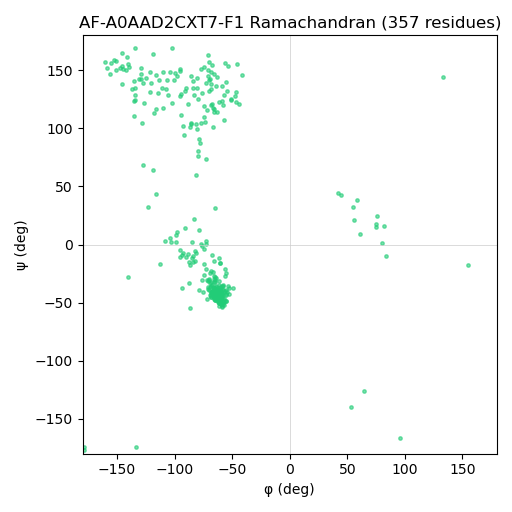 GLY A 1 101 ? -9.227 -7.104 5.078 1.00 87.19 101 GLY A O 1
ATOM 818 N N . CYS A 1 102 ? -7.744 -6.789 3.426 1.00 92.12 102 CYS A N 1
ATOM 819 C CA . CYS A 1 102 ? -6.597 -6.665 4.320 1.00 92.12 102 CYS A CA 1
ATOM 820 C C . CYS A 1 102 ? -6.427 -5.237 4.860 1.00 92.12 102 CYS A C 1
ATO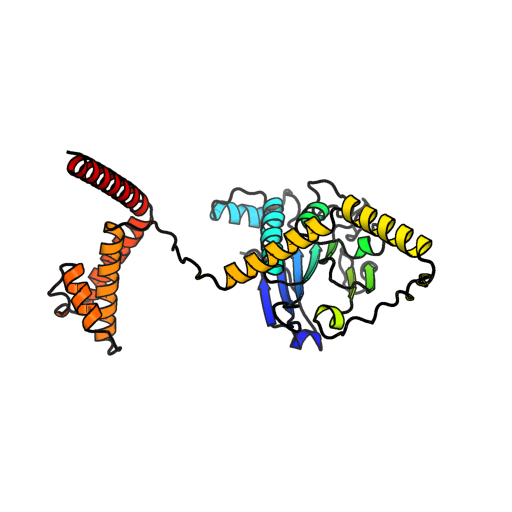M 822 O O . CYS A 1 102 ? -6.515 -4.260 4.110 1.00 92.12 102 CYS A O 1
ATOM 824 N N . SER A 1 103 ? -6.066 -5.136 6.138 1.00 95.12 103 SER A N 1
ATOM 825 C CA . SER A 1 103 ? -5.446 -3.937 6.716 1.00 95.12 103 SER A CA 1
ATOM 826 C C . SER A 1 103 ? -3.990 -3.849 6.253 1.00 95.12 103 SER A C 1
ATOM 828 O O . SER A 1 103 ? -3.371 -4.879 5.969 1.00 95.12 103 SER A O 1
ATOM 830 N N . ILE A 1 104 ? -3.422 -2.644 6.182 1.00 97.75 104 ILE A N 1
ATOM 831 C CA . ILE A 1 104 ? -2.070 -2.427 5.641 1.00 97.75 104 ILE A CA 1
ATOM 832 C C . ILE A 1 104 ? -1.219 -1.640 6.639 1.00 97.75 104 ILE A C 1
ATOM 834 O O . ILE A 1 104 ? -1.702 -0.669 7.216 1.00 97.75 104 ILE A O 1
ATOM 838 N N . ILE A 1 105 ? 0.049 -2.031 6.788 1.00 98.38 105 ILE A N 1
ATOM 839 C CA . ILE A 1 105 ? 1.122 -1.235 7.400 1.00 98.38 105 ILE A CA 1
ATOM 840 C C . ILE A 1 105 ? 2.292 -1.188 6.412 1.00 98.38 105 ILE A C 1
ATOM 842 O O . ILE A 1 105 ? 2.819 -2.226 6.026 1.00 98.38 105 ILE A O 1
ATOM 846 N N . LEU A 1 106 ? 2.706 0.007 6.010 1.00 98.56 106 LEU A N 1
ATOM 847 C CA . LEU A 1 106 ? 3.787 0.279 5.068 1.00 98.56 106 LEU A CA 1
ATOM 848 C C . LEU A 1 106 ? 4.882 1.077 5.780 1.00 98.56 106 LEU A C 1
ATOM 850 O O . LEU A 1 106 ? 4.659 2.231 6.122 1.00 98.56 106 LEU A O 1
ATOM 854 N N . GLY A 1 107 ? 6.055 0.482 5.974 1.00 98.25 107 GLY A N 1
ATOM 855 C CA . GLY A 1 107 ? 7.274 1.209 6.329 1.00 98.25 107 GLY A CA 1
ATOM 856 C C . GLY A 1 107 ? 8.061 1.524 5.062 1.00 98.25 107 GLY A C 1
ATOM 857 O O . GLY A 1 107 ? 8.275 0.628 4.241 1.00 98.25 107 GLY A O 1
ATOM 858 N N . ILE A 1 108 ? 8.457 2.780 4.874 1.00 97.75 108 ILE A N 1
ATOM 859 C CA . ILE A 1 108 ? 9.075 3.217 3.621 1.00 97.75 108 ILE A CA 1
ATOM 860 C C . ILE A 1 108 ? 10.149 4.284 3.825 1.00 97.75 108 ILE A C 1
ATOM 862 O O . ILE A 1 108 ? 9.911 5.245 4.550 1.00 97.75 108 ILE A O 1
ATOM 866 N N . ASP A 1 109 ? 11.260 4.154 3.096 1.00 96.62 109 ASP A N 1
ATOM 867 C CA . ASP A 1 109 ? 12.091 5.294 2.687 1.00 96.62 109 ASP A CA 1
ATOM 868 C C . ASP A 1 109 ? 11.506 5.868 1.386 1.00 96.62 109 ASP A C 1
ATOM 870 O O . ASP A 1 109 ? 11.592 5.268 0.303 1.00 96.62 109 ASP A O 1
ATOM 874 N N . ALA A 1 110 ? 10.806 6.997 1.502 1.00 96.12 110 ALA A N 1
ATOM 875 C CA . ALA A 1 110 ? 10.078 7.598 0.392 1.00 96.12 110 ALA A CA 1
ATOM 876 C C . ALA A 1 110 ? 10.982 8.442 -0.516 1.00 96.12 110 ALA A C 1
ATOM 878 O O . ALA A 1 110 ? 10.550 8.806 -1.621 1.00 96.12 110 ALA A O 1
ATOM 879 N N . ASN A 1 111 ? 12.204 8.768 -0.066 1.00 94.75 111 ASN A N 1
ATOM 880 C CA . ASN A 1 111 ? 13.095 9.730 -0.712 1.00 94.75 111 ASN A CA 1
ATOM 881 C C . ASN A 1 111 ? 12.324 10.976 -1.201 1.00 94.75 111 ASN A C 1
ATOM 883 O O . ASN A 1 111 ? 12.450 11.392 -2.359 1.00 94.75 111 ASN A O 1
ATOM 887 N N . ASP A 1 112 ? 11.427 11.495 -0.357 1.00 95.06 112 ASP A N 1
ATOM 888 C CA . ASP A 1 112 ? 10.508 12.603 -0.634 1.00 95.06 112 ASP A CA 1
ATOM 889 C C . ASP A 1 112 ? 10.158 13.339 0.658 1.00 95.06 112 ASP A C 1
ATOM 891 O O . ASP A 1 112 ? 10.252 12.763 1.736 1.00 95.06 112 ASP A O 1
ATOM 895 N N . ASP A 1 113 ? 9.708 14.585 0.557 1.00 94.12 113 ASP A N 1
ATOM 896 C CA . ASP A 1 113 ? 9.262 15.344 1.726 1.00 94.12 113 ASP A CA 1
ATOM 897 C C . ASP A 1 113 ? 7.900 14.830 2.226 1.00 94.12 113 ASP A C 1
ATOM 899 O O . ASP A 1 113 ? 6.853 15.099 1.628 1.00 94.12 113 ASP A O 1
ATOM 903 N N . LEU A 1 114 ? 7.905 14.103 3.349 1.00 94.62 114 LEU A N 1
ATOM 904 C CA . LEU A 1 114 ? 6.690 13.572 3.974 1.00 94.62 114 LEU A CA 1
ATOM 905 C C . LEU A 1 114 ? 5.957 14.589 4.863 1.00 94.62 114 LEU A C 1
ATOM 907 O O . LEU A 1 114 ? 4.858 14.296 5.342 1.00 94.62 114 LEU A O 1
ATOM 911 N N . SER A 1 115 ? 6.509 15.785 5.082 1.00 92.31 115 SER A N 1
ATOM 912 C CA . SER A 1 115 ? 5.758 16.891 5.691 1.00 92.31 115 SER A CA 1
ATOM 913 C C . SER A 1 115 ? 4.787 17.526 4.687 1.00 92.31 115 SER A C 1
ATOM 915 O O . SER A 1 115 ? 3.687 17.940 5.060 1.00 92.31 115 SER A O 1
ATOM 917 N N . SER A 1 116 ? 5.138 17.508 3.396 1.00 91.62 116 SER A N 1
ATOM 918 C CA . SER A 1 116 ? 4.317 18.054 2.317 1.00 91.62 116 SER A CA 1
ATOM 919 C C . SER A 1 116 ? 3.029 17.258 2.083 1.00 91.62 116 SER A C 1
ATOM 921 O O . SER A 1 116 ? 3.011 16.024 2.027 1.00 91.62 116 SER A O 1
ATOM 923 N N . TYR A 1 117 ? 1.933 17.982 1.860 1.00 91.81 117 TYR A N 1
ATOM 924 C CA . TYR A 1 117 ? 0.627 17.428 1.493 1.00 91.81 117 TYR A CA 1
ATOM 925 C C . TYR A 1 117 ? 0.109 18.008 0.166 1.00 91.81 117 TYR A C 1
ATOM 927 O O . TYR A 1 117 ? -1.092 18.211 -0.017 1.00 91.81 117 TYR A O 1
ATOM 935 N N . SER A 1 118 ? 1.020 18.330 -0.758 1.00 93.06 118 SER A N 1
ATOM 936 C CA . SER A 1 118 ? 0.651 18.730 -2.118 1.00 93.06 118 SER A CA 1
ATOM 937 C C . SER A 1 118 ? 0.103 17.535 -2.914 1.00 93.06 118 SER A C 1
ATOM 939 O O . SER A 1 118 ? 0.468 16.399 -2.623 1.00 93.06 118 SER A O 1
ATOM 941 N N . PRO A 1 119 ? -0.699 17.750 -3.975 1.00 90.56 119 PRO A N 1
ATOM 942 C CA . PRO A 1 119 ? -1.228 16.656 -4.801 1.00 90.56 119 PRO A CA 1
ATOM 943 C C . PRO A 1 119 ? -0.167 15.724 -5.413 1.00 90.56 119 PRO A C 1
ATOM 945 O O . PRO A 1 119 ? -0.470 14.596 -5.796 1.00 90.56 119 PRO A O 1
ATOM 948 N N . THR A 1 120 ? 1.075 16.197 -5.525 1.00 89.12 120 THR A N 1
ATOM 949 C CA . THR A 1 120 ? 2.218 15.441 -6.048 1.00 89.12 120 THR A CA 1
ATOM 950 C C . THR A 1 120 ? 3.065 14.784 -4.958 1.00 89.12 120 THR A C 1
ATOM 952 O O . THR A 1 120 ? 3.924 13.969 -5.289 1.00 89.12 120 THR A O 1
ATOM 955 N N . SER A 1 121 ? 2.853 15.109 -3.677 1.00 93.75 121 SER A N 1
ATOM 956 C CA . SER A 1 121 ? 3.662 14.565 -2.586 1.00 93.75 121 SER A CA 1
ATOM 957 C C . SER A 1 121 ? 3.355 13.091 -2.357 1.00 93.75 121 SER A C 1
ATOM 959 O O . SER A 1 121 ? 2.206 12.648 -2.455 1.00 93.75 121 SER A O 1
ATOM 961 N N . PHE A 1 122 ? 4.376 12.316 -1.985 1.00 96.06 122 PHE A N 1
ATOM 962 C CA . PHE A 1 122 ? 4.195 10.902 -1.664 1.00 96.06 122 PHE A CA 1
ATOM 963 C C . PHE A 1 122 ? 3.085 10.675 -0.623 1.00 96.06 122 PHE A C 1
ATOM 965 O O . PHE A 1 122 ? 2.236 9.798 -0.790 1.00 96.06 122 PHE A O 1
ATOM 972 N N . ARG A 1 123 ? 3.043 11.515 0.418 1.00 95.19 123 ARG A N 1
ATOM 973 C CA . ARG A 1 123 ? 2.047 11.430 1.491 1.00 95.19 123 ARG A CA 1
ATOM 974 C C . ARG A 1 123 ? 0.616 11.621 0.981 1.00 95.19 123 ARG A C 1
ATOM 976 O O . ARG A 1 123 ? -0.266 10.874 1.401 1.00 95.19 123 ARG A O 1
ATOM 983 N N . PHE A 1 124 ? 0.379 12.570 0.074 1.00 95.19 124 PHE A N 1
ATOM 984 C CA . PHE A 1 124 ? -0.939 12.750 -0.540 1.00 95.19 124 PHE A CA 1
ATOM 985 C C . PHE A 1 124 ? -1.322 11.538 -1.398 1.00 95.19 124 PHE A C 1
ATOM 987 O O . PHE A 1 124 ? -2.422 11.010 -1.280 1.00 95.19 124 PHE A O 1
ATOM 994 N N . ARG A 1 125 ? -0.391 11.011 -2.200 1.00 96.69 125 ARG A N 1
ATOM 995 C CA . ARG A 1 125 ? -0.646 9.819 -3.030 1.00 96.69 125 ARG A CA 1
ATOM 996 C C . ARG A 1 125 ? -0.990 8.585 -2.190 1.00 96.69 125 ARG A C 1
ATOM 998 O O . ARG A 1 125 ? -1.828 7.780 -2.590 1.00 96.69 125 ARG A O 1
ATOM 1005 N N . MET A 1 126 ? -0.387 8.438 -1.008 1.00 97.38 126 MET A N 1
ATOM 1006 C CA . MET A 1 126 ? -0.740 7.363 -0.071 1.00 97.38 126 MET A CA 1
ATOM 1007 C C . MET A 1 126 ? -2.126 7.556 0.567 1.00 97.38 126 MET A C 1
ATOM 1009 O O . MET A 1 126 ? -2.817 6.569 0.831 1.00 97.38 126 MET A O 1
ATOM 1013 N N . SER A 1 127 ? -2.580 8.797 0.764 1.00 95.69 127 SER A N 1
ATOM 1014 C CA . SER A 1 127 ? -3.927 9.055 1.286 1.00 95.69 127 SER A CA 1
ATOM 1015 C C . SER A 1 127 ? -5.026 8.744 0.268 1.00 95.69 127 SER A C 1
ATOM 1017 O O . SER A 1 127 ? -6.086 8.247 0.656 1.00 95.69 127 SER A O 1
ATOM 1019 N N . GLU A 1 128 ? -4.754 8.898 -1.032 1.00 94.69 128 GLU A N 1
ATOM 1020 C CA . GLU A 1 128 ? -5.664 8.476 -2.109 1.00 94.69 128 GLU A CA 1
ATOM 1021 C C . GLU A 1 128 ? -5.923 6.959 -2.104 1.00 94.69 128 GLU A C 1
ATOM 1023 O O . GLU A 1 128 ? -7.024 6.512 -2.429 1.00 94.69 128 GLU A O 1
ATOM 1028 N N . VAL A 1 129 ? -4.944 6.154 -1.673 1.00 95.12 129 VAL A N 1
ATOM 1029 C CA . VAL A 1 129 ? -5.110 4.700 -1.474 1.00 95.12 129 VAL A CA 1
ATOM 1030 C C . VAL A 1 129 ? -5.548 4.332 -0.056 1.00 95.12 129 VAL A C 1
ATOM 1032 O O . VAL A 1 129 ? -5.542 3.157 0.316 1.00 95.12 129 VAL A O 1
ATOM 1035 N N . GLY A 1 130 ? -5.997 5.318 0.722 1.00 93.94 130 GLY A N 1
ATOM 1036 C CA . GLY A 1 130 ? -6.607 5.130 2.032 1.00 93.94 130 GLY A CA 1
ATOM 1037 C C . GLY A 1 130 ? -5.623 4.813 3.152 1.00 93.94 130 GLY A C 1
ATOM 1038 O O . GLY A 1 130 ? -6.037 4.192 4.130 1.00 93.94 130 GLY A O 1
ATOM 1039 N N . LEU A 1 131 ? -4.352 5.200 3.018 1.00 97.38 131 LEU A N 1
ATOM 1040 C CA . LEU A 1 131 ? -3.373 5.124 4.099 1.00 97.38 131 LEU A CA 1
ATOM 1041 C C . LEU A 1 131 ? -3.190 6.483 4.781 1.00 97.38 131 LEU A C 1
ATOM 1043 O O . LEU A 1 131 ? -3.268 7.535 4.152 1.00 97.38 131 LEU A O 1
ATOM 1047 N N . ILE A 1 132 ? -2.908 6.455 6.078 1.00 95.75 132 ILE A N 1
ATOM 1048 C CA . ILE A 1 132 ? -2.554 7.624 6.886 1.00 95.75 132 ILE A CA 1
ATOM 1049 C C . ILE A 1 132 ? -1.126 7.471 7.403 1.00 95.75 132 ILE A C 1
ATOM 1051 O O . ILE A 1 132 ? -0.696 6.357 7.687 1.00 95.75 132 ILE A O 1
ATOM 1055 N N . GLU A 1 133 ? -0.393 8.575 7.532 1.00 95.94 133 GLU A N 1
ATOM 1056 C CA . GLU A 1 133 ? 0.937 8.560 8.154 1.00 95.94 133 GLU A CA 1
ATOM 1057 C C . GLU A 1 133 ? 0.767 8.417 9.678 1.00 95.94 133 GLU A C 1
ATOM 1059 O O . GLU A 1 133 ? 0.088 9.220 10.326 1.00 95.94 133 GLU A O 1
ATOM 1064 N N . ALA A 1 134 ? 1.309 7.335 10.231 1.00 96.19 134 ALA A N 1
ATOM 1065 C CA . ALA A 1 134 ? 1.045 6.856 11.576 1.00 96.19 134 ALA A CA 1
ATOM 1066 C C . ALA A 1 134 ? 1.630 7.774 12.652 1.00 96.19 134 ALA A C 1
ATOM 1068 O O . ALA A 1 134 ? 0.943 8.075 13.632 1.00 96.19 134 ALA A O 1
ATOM 1069 N N . ILE A 1 135 ? 2.862 8.250 12.476 1.00 95.12 135 ILE A N 1
ATOM 1070 C CA . ILE A 1 135 ? 3.552 9.067 13.479 1.00 95.12 135 ILE A CA 1
ATOM 1071 C C . ILE A 1 135 ? 2.924 10.463 13.542 1.00 95.12 135 ILE A C 1
ATOM 1073 O O . ILE A 1 135 ? 2.560 10.932 14.618 1.00 95.12 135 ILE A O 1
ATOM 1077 N N . GLN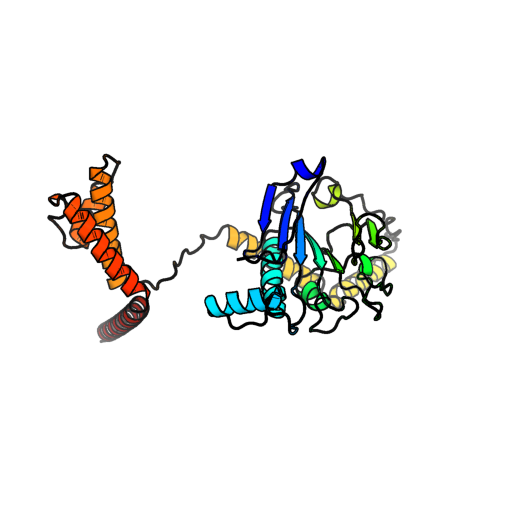 A 1 136 ? 2.699 11.097 12.396 1.00 90.81 136 GLN A N 1
ATOM 1078 C CA . GLN A 1 136 ? 2.039 12.393 12.268 1.00 90.81 136 GLN A CA 1
ATOM 1079 C C . GLN A 1 136 ? 0.573 12.345 12.708 1.00 90.81 136 GLN A C 1
ATOM 1081 O O . GLN A 1 136 ? 0.054 13.353 13.183 1.00 90.81 136 GLN A O 1
ATOM 1086 N N . SER A 1 137 ? -0.108 11.195 12.600 1.00 90.69 137 SER A N 1
ATOM 1087 C CA . SER A 1 137 ? -1.460 11.041 13.160 1.00 90.69 137 SER A CA 1
ATOM 1088 C C . SER A 1 137 ? -1.482 11.132 14.691 1.00 90.69 137 SER A C 1
ATOM 1090 O O . SER A 1 137 ? -2.468 11.596 15.264 1.00 90.69 137 SER A O 1
ATOM 1092 N N . LYS A 1 138 ? -0.395 10.711 15.355 1.00 92.38 138 LYS A N 1
ATOM 1093 C CA . LYS A 1 138 ? -0.220 10.788 16.813 1.00 92.38 138 LYS A CA 1
ATOM 1094 C C . LYS A 1 138 ? 0.377 12.110 17.268 1.00 92.38 138 LYS A C 1
ATOM 1096 O O . LYS A 1 138 ? 0.005 12.595 18.332 1.00 92.38 138 LYS A O 1
ATOM 1101 N N . HIS A 1 139 ? 1.239 12.699 16.444 1.00 91.06 139 HIS A N 1
ATOM 1102 C CA . HIS A 1 139 ? 1.961 13.933 16.741 1.00 91.06 139 HIS A CA 1
ATOM 1103 C C . HIS A 1 139 ? 1.772 14.971 15.622 1.00 91.06 139 HIS A C 1
ATOM 1105 O O . HIS A 1 139 ? 2.723 15.267 14.891 1.00 91.06 139 HIS A O 1
ATOM 1111 N N . PRO A 1 140 ? 0.558 15.531 15.443 1.00 87.25 140 PRO A N 1
ATOM 1112 C CA . PRO A 1 140 ? 0.299 16.488 14.372 1.00 87.25 140 PRO A CA 1
ATOM 1113 C C . PRO A 1 140 ? 1.242 17.693 14.446 1.00 87.25 140 PRO A C 1
ATOM 1115 O O . PRO A 1 140 ? 1.377 18.323 15.491 1.00 87.25 140 PRO A O 1
ATOM 1118 N N . GLY A 1 141 ? 1.892 18.021 13.327 1.00 80.88 141 GLY A N 1
ATOM 1119 C CA . GLY A 1 141 ? 2.807 19.164 13.228 1.00 80.88 141 GLY A CA 1
ATOM 1120 C C . GLY A 1 141 ? 4.237 18.900 13.711 1.00 80.88 141 GLY A C 1
ATOM 1121 O O . GLY A 1 141 ? 5.115 19.712 13.424 1.00 80.88 141 GLY A O 1
ATOM 1122 N N . SER A 1 142 ? 4.506 17.765 14.365 1.00 84.25 142 SER A N 1
ATOM 1123 C CA . SER A 1 142 ? 5.861 17.380 14.768 1.00 84.25 142 SER A CA 1
ATOM 1124 C C . SER A 1 142 ? 6.565 16.639 13.630 1.00 84.25 142 SER A C 1
ATOM 1126 O O . SER A 1 142 ? 6.327 15.454 13.388 1.00 84.25 142 SER A O 1
ATOM 1128 N N . HIS A 1 143 ? 7.428 17.357 12.915 1.00 84.38 143 HIS A N 1
ATOM 1129 C CA . HIS A 1 143 ? 8.236 16.816 11.825 1.00 84.38 143 HIS A CA 1
ATOM 1130 C C . HIS A 1 143 ? 9.703 16.787 12.244 1.00 84.38 143 HIS A C 1
ATOM 1132 O O . HIS A 1 143 ? 10.203 17.736 12.843 1.00 84.38 143 HIS A O 1
ATOM 1138 N N . GLN A 1 144 ? 10.373 15.673 11.963 1.00 89.06 144 GLN A N 1
ATOM 1139 C CA . GLN A 1 144 ? 11.753 15.427 12.360 1.00 89.06 144 GLN A CA 1
ATOM 1140 C C . GLN A 1 144 ? 12.496 14.789 11.184 1.00 89.06 144 GLN A C 1
ATOM 1142 O O . GLN A 1 144 ? 11.982 13.865 10.558 1.00 89.06 144 GLN A O 1
ATOM 1147 N N . ALA A 1 145 ? 13.698 15.275 10.872 1.00 92.06 145 ALA A N 1
ATOM 1148 C CA . ALA A 1 145 ? 14.486 14.773 9.748 1.00 92.06 145 ALA A CA 1
ATOM 1149 C C . ALA A 1 145 ? 14.927 13.322 9.959 1.00 92.06 145 ALA A C 1
ATOM 1151 O O . ALA A 1 145 ? 15.737 13.056 10.833 1.00 92.06 145 ALA A O 1
ATOM 1152 N N . THR A 1 146 ? 14.465 12.366 9.168 1.00 93.94 146 THR A N 1
ATOM 1153 C CA . THR A 1 146 ? 14.796 10.942 9.386 1.00 93.94 146 THR A CA 1
ATOM 1154 C C . THR A 1 146 ? 16.157 10.525 8.825 1.00 93.94 146 THR A C 1
ATOM 1156 O O . THR A 1 146 ? 16.634 9.443 9.140 1.00 93.94 146 THR A O 1
ATOM 1159 N N . TYR A 1 147 ? 16.810 11.426 8.090 1.00 93.31 147 TYR A N 1
ATOM 1160 C CA . TYR A 1 147 ? 18.129 11.264 7.487 1.00 93.31 147 TYR A CA 1
ATOM 1161 C C . TYR A 1 147 ? 19.090 12.353 7.986 1.00 93.31 147 TYR A C 1
ATOM 1163 O O . TYR A 1 147 ? 18.746 13.537 7.945 1.00 93.31 147 TYR A O 1
ATOM 1171 N N . GLN A 1 148 ? 20.294 11.981 8.432 1.00 89.12 148 GLN A N 1
ATOM 1172 C CA . GLN A 1 148 ? 21.252 12.875 9.101 1.00 89.12 148 GLN A CA 1
ATOM 1173 C C . GLN A 1 148 ? 21.653 14.083 8.251 1.00 89.12 148 GLN A C 1
ATOM 1175 O O . GLN A 1 148 ? 21.780 15.192 8.767 1.00 89.12 148 GLN A O 1
ATOM 1180 N N . ARG A 1 149 ? 21.840 13.898 6.936 1.00 85.69 149 ARG A N 1
ATOM 1181 C CA . ARG A 1 149 ? 22.251 15.000 6.047 1.00 85.69 149 ARG A CA 1
ATOM 1182 C C . ARG A 1 149 ? 21.073 15.834 5.546 1.00 85.69 149 ARG A C 1
ATOM 1184 O O . ARG A 1 149 ? 21.273 16.769 4.771 1.00 85.69 149 ARG A O 1
ATOM 1191 N N . ASN A 1 150 ? 19.845 15.528 5.970 1.00 85.75 150 ASN A N 1
ATOM 1192 C CA . ASN A 1 150 ? 18.693 16.354 5.644 1.00 85.75 150 ASN A CA 1
ATOM 1193 C C . ASN A 1 150 ? 18.636 17.598 6.544 1.00 85.75 150 ASN A C 1
ATOM 1195 O O . ASN A 1 150 ? 17.990 17.609 7.591 1.00 85.75 150 ASN A O 1
ATOM 1199 N N . LEU A 1 151 ? 19.252 18.685 6.080 1.00 82.38 151 LEU A N 1
ATOM 1200 C CA . LEU A 1 151 ? 19.272 19.975 6.779 1.00 82.38 151 LEU A CA 1
ATOM 1201 C C . LEU A 1 151 ? 17.942 20.749 6.704 1.00 82.38 151 LEU A C 1
ATOM 1203 O O . LEU A 1 151 ? 17.817 21.811 7.306 1.00 82.38 151 LEU A O 1
ATOM 1207 N N . ARG A 1 152 ? 16.944 20.246 5.965 1.00 85.50 152 ARG A N 1
ATOM 1208 C CA . ARG A 1 152 ? 15.640 20.911 5.798 1.00 85.50 152 ARG A CA 1
ATOM 1209 C C . ARG A 1 152 ? 14.623 20.543 6.881 1.00 85.50 152 ARG A C 1
ATOM 1211 O O . ARG A 1 152 ? 13.552 21.137 6.925 1.00 85.50 152 ARG A O 1
ATOM 1218 N N . GLY A 1 153 ? 14.933 19.572 7.743 1.00 85.25 153 GLY A N 1
ATOM 1219 C CA . GLY A 1 153 ? 14.126 19.262 8.930 1.00 85.25 153 GLY A CA 1
ATOM 1220 C C . GLY A 1 153 ? 12.873 18.404 8.699 1.00 85.25 153 GLY A C 1
ATOM 1221 O O . GLY A 1 153 ? 12.175 18.106 9.665 1.00 85.25 153 GLY A O 1
ATOM 1222 N N . TYR A 1 154 ? 12.585 17.966 7.469 1.00 90.94 154 TYR A N 1
ATOM 1223 C CA . TYR A 1 154 ? 11.426 17.109 7.175 1.00 90.94 154 TYR A CA 1
ATOM 1224 C C . TYR A 1 154 ? 11.764 15.605 7.153 1.00 90.94 154 TYR A C 1
ATOM 1226 O O . TYR A 1 154 ? 12.872 15.225 6.769 1.00 90.94 154 TYR A O 1
ATOM 1234 N N . PRO A 1 155 ? 10.824 14.719 7.522 1.00 95.00 155 PRO A N 1
ATOM 1235 C CA . PRO A 1 155 ? 11.004 13.276 7.385 1.00 95.00 155 PRO A CA 1
ATOM 1236 C C . PRO A 1 155 ? 10.973 12.841 5.914 1.00 95.00 155 PRO A C 1
ATOM 1238 O O 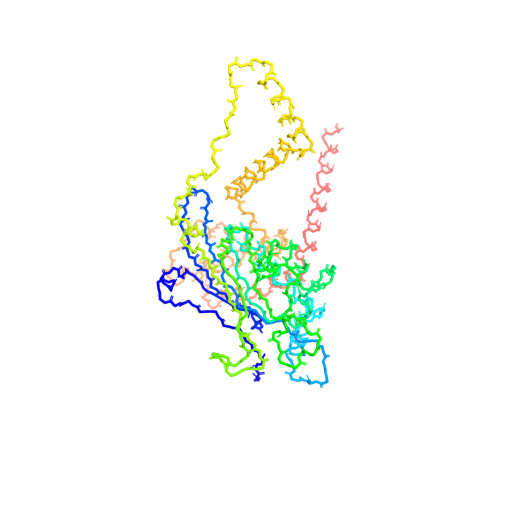. PRO A 1 155 ? 10.169 13.355 5.133 1.00 95.00 155 PRO A O 1
ATOM 1241 N N . ILE A 1 156 ? 11.826 11.878 5.559 1.00 96.06 156 ILE A N 1
ATOM 1242 C CA . ILE A 1 156 ? 11.786 11.162 4.269 1.00 96.06 156 ILE A CA 1
ATOM 1243 C C . ILE A 1 156 ? 11.420 9.684 4.431 1.00 96.06 156 ILE A C 1
ATOM 1245 O O . ILE A 1 156 ? 10.984 9.047 3.476 1.00 96.06 156 ILE A O 1
ATOM 1249 N N . ASP A 1 157 ? 11.531 9.174 5.654 1.00 96.75 157 ASP A N 1
ATOM 1250 C CA . ASP A 1 157 ? 11.082 7.855 6.068 1.00 96.75 157 ASP A CA 1
ATOM 1251 C C . ASP A 1 157 ? 9.745 7.989 6.796 1.00 96.75 157 ASP A C 1
ATOM 1253 O O . ASP A 1 157 ? 9.533 8.942 7.554 1.00 96.75 157 ASP A O 1
ATOM 1257 N N . GLY A 1 158 ? 8.832 7.047 6.577 1.00 96.62 158 GLY A N 1
ATOM 1258 C CA . GLY A 1 158 ? 7.498 7.101 7.168 1.00 96.62 158 GLY A CA 1
ATOM 1259 C C . GLY A 1 158 ? 6.886 5.731 7.399 1.00 96.62 158 GLY A C 1
ATOM 1260 O O . GLY A 1 158 ? 7.240 4.750 6.739 1.00 96.62 158 GLY A O 1
ATOM 1261 N N . ILE A 1 159 ? 5.927 5.679 8.325 1.00 98.25 159 ILE A N 1
ATOM 1262 C CA . ILE A 1 159 ? 5.095 4.496 8.543 1.00 98.25 159 ILE A CA 1
ATOM 1263 C C . ILE A 1 159 ? 3.660 4.873 8.205 1.00 98.25 159 ILE A C 1
ATOM 1265 O O . ILE A 1 159 ? 3.050 5.709 8.857 1.00 98.25 159 ILE A O 1
ATOM 1269 N N . PHE A 1 160 ? 3.097 4.239 7.188 1.00 98.44 160 PHE A N 1
ATOM 1270 C CA . PHE A 1 160 ? 1.732 4.451 6.736 1.00 98.44 160 PHE A CA 1
ATOM 1271 C C . PHE A 1 160 ? 0.855 3.270 7.135 1.00 98.44 160 PHE A C 1
ATOM 1273 O O . PHE A 1 160 ? 1.283 2.123 7.046 1.00 98.44 160 PHE A O 1
ATOM 1280 N N . ALA A 1 161 ? -0.384 3.518 7.542 1.00 97.94 161 ALA A N 1
ATOM 1281 C CA . ALA A 1 161 ? -1.307 2.458 7.931 1.00 97.94 161 ALA A CA 1
ATOM 1282 C C . ALA A 1 161 ? -2.732 2.726 7.444 1.00 97.94 161 ALA A C 1
ATOM 1284 O O . ALA A 1 161 ? -3.118 3.876 7.233 1.00 97.94 161 ALA A O 1
ATOM 1285 N N . THR A 1 162 ? -3.539 1.679 7.271 1.00 96.38 162 THR A N 1
ATOM 1286 C CA . THR A 1 162 ? -4.984 1.865 7.086 1.00 96.38 162 THR A CA 1
ATOM 1287 C C . THR A 1 162 ? -5.632 2.371 8.390 1.00 96.38 162 THR A C 1
ATOM 1289 O O . THR A 1 162 ? -5.180 2.005 9.476 1.00 96.38 162 THR A O 1
ATOM 1292 N N . PRO A 1 163 ? -6.708 3.186 8.331 1.00 93.06 163 PRO A N 1
ATOM 1293 C CA . PRO A 1 163 ? -7.320 3.798 9.520 1.00 93.06 163 PRO A CA 1
ATOM 1294 C C . PRO A 1 163 ? -7.859 2.826 10.580 1.00 93.06 163 PRO A C 1
ATOM 1296 O O . PRO A 1 163 ? -8.165 3.239 11.695 1.00 93.06 163 PRO A O 1
ATOM 1299 N N . ASP A 1 164 ? -8.042 1.554 10.232 1.00 90.12 164 ASP A N 1
ATOM 1300 C CA . ASP A 1 164 ? -8.503 0.500 11.133 1.00 90.12 164 ASP A CA 1
ATOM 1301 C C . ASP A 1 164 ? -7.377 -0.132 11.969 1.00 90.12 164 ASP A C 1
ATOM 1303 O O . ASP A 1 164 ? -7.677 -0.874 12.906 1.00 90.12 164 ASP A O 1
ATOM 1307 N N . VAL A 1 165 ? -6.106 0.171 11.674 1.00 93.44 165 VAL A N 1
ATOM 1308 C CA . VAL A 1 165 ? -4.962 -0.241 12.496 1.00 93.44 165 VAL A CA 1
ATOM 1309 C C . VAL A 1 165 ? -4.968 0.570 13.801 1.00 93.44 165 VAL A C 1
ATOM 1311 O O . VAL A 1 165 ? -4.797 1.791 13.771 1.00 93.44 165 VAL A O 1
ATOM 1314 N N . PRO A 1 166 ? -5.154 -0.072 14.971 1.00 90.94 166 PRO A N 1
ATOM 1315 C CA . PRO A 1 166 ? -5.260 0.622 16.249 1.00 90.94 166 PRO A CA 1
ATOM 1316 C C . PRO A 1 166 ? -3.871 1.001 16.774 1.00 90.94 166 PRO A C 1
ATOM 1318 O O . PRO A 1 166 ? -3.311 0.314 17.627 1.00 90.94 166 PRO A O 1
ATOM 1321 N N . ILE A 1 167 ? -3.312 2.095 16.257 1.00 94.19 167 ILE A N 1
ATOM 1322 C CA . ILE A 1 167 ? -2.017 2.624 16.702 1.00 94.19 167 ILE A CA 1
ATOM 1323 C C . ILE A 1 167 ? -2.171 3.143 18.138 1.00 94.19 167 ILE A C 1
ATOM 1325 O O . ILE A 1 167 ? -2.977 4.038 18.410 1.00 94.19 167 ILE A O 1
ATOM 1329 N N . LEU A 1 168 ? -1.395 2.588 19.064 1.00 94.62 168 LEU A N 1
ATOM 1330 C CA . LEU A 1 168 ? -1.352 2.955 20.477 1.00 94.62 168 LEU A CA 1
ATOM 1331 C C . LEU A 1 168 ? -0.369 4.108 20.682 1.00 94.62 168 LEU A C 1
ATOM 1333 O O . LEU A 1 168 ? -0.773 5.185 21.131 1.00 94.62 168 LEU A O 1
ATOM 1337 N N . ALA A 1 169 ? 0.868 3.918 20.227 1.00 95.69 169 ALA A N 1
ATOM 1338 C CA . ALA A 1 169 ? 1.952 4.889 20.284 1.00 95.69 169 ALA A CA 1
ATOM 1339 C C . ALA A 1 169 ? 2.787 4.842 18.995 1.00 95.69 169 ALA A C 1
ATOM 1341 O O . ALA A 1 169 ? 2.690 3.897 18.215 1.00 95.69 169 ALA A O 1
ATOM 1342 N N . ALA A 1 170 ? 3.555 5.895 18.737 1.00 96.69 170 ALA A N 1
ATOM 1343 C CA . ALA A 1 170 ? 4.388 6.013 17.547 1.00 96.69 170 ALA A CA 1
ATOM 1344 C C . ALA A 1 170 ? 5.505 7.027 17.795 1.00 96.69 170 ALA A C 1
ATOM 1346 O O . ALA A 1 170 ? 5.306 7.976 18.564 1.00 96.69 170 ALA A O 1
ATOM 1347 N N . GLY A 1 171 ? 6.643 6.865 17.125 1.00 94.88 171 GLY A N 1
ATOM 1348 C CA . GLY A 1 171 ? 7.756 7.789 17.280 1.00 94.88 171 GLY A CA 1
ATOM 1349 C C . GLY A 1 171 ? 8.972 7.476 16.419 1.00 94.88 171 GLY A C 1
ATOM 1350 O O . GLY A 1 171 ? 8.973 6.577 15.577 1.00 94.88 171 GLY A O 1
ATOM 1351 N N . TYR A 1 172 ? 10.012 8.262 16.673 1.00 93.06 172 TYR A N 1
ATOM 1352 C CA . TYR A 1 172 ? 11.332 8.135 16.076 1.00 93.06 172 TYR A CA 1
ATOM 1353 C C . TYR A 1 172 ? 12.325 7.747 17.166 1.00 93.06 172 TYR A C 1
ATOM 1355 O O . TYR A 1 172 ? 12.249 8.276 18.276 1.00 93.06 172 TYR A O 1
ATOM 1363 N N . TYR A 1 173 ? 13.273 6.883 16.833 1.00 93.25 173 TYR A N 1
ATOM 1364 C CA . TYR A 1 173 ? 14.493 6.743 17.616 1.00 93.25 173 TYR A CA 1
ATOM 1365 C C . TYR A 1 173 ? 15.446 7.913 17.312 1.00 93.25 173 TYR A C 1
ATOM 1367 O O . TYR A 1 173 ? 15.403 8.488 16.213 1.00 93.25 173 TYR A O 1
ATOM 1375 N N . PRO A 1 174 ? 16.298 8.318 18.262 1.00 90.81 174 PRO A N 1
ATOM 1376 C CA . PRO A 1 174 ? 17.560 8.974 17.972 1.00 90.81 174 PRO A CA 1
ATOM 1377 C C . PRO A 1 174 ? 18.371 8.288 16.861 1.00 90.81 174 PRO A C 1
ATOM 1379 O O . PRO A 1 174 ? 18.223 7.100 16.566 1.00 90.81 174 PRO A O 1
ATOM 1382 N N . PHE A 1 175 ? 19.236 9.068 16.213 1.00 90.50 175 PHE A N 1
ATOM 1383 C CA . PHE A 1 175 ? 20.199 8.521 15.260 1.00 90.50 175 PHE A CA 1
ATOM 1384 C C . PHE A 1 175 ? 21.162 7.567 15.969 1.00 90.50 175 PHE A C 1
ATOM 1386 O O . PHE A 1 175 ? 21.514 7.797 17.124 1.00 90.50 175 PHE A O 1
ATOM 1393 N N . ASP A 1 176 ? 21.557 6.502 15.269 1.00 85.44 176 ASP A N 1
ATOM 1394 C CA . ASP A 1 176 ? 22.529 5.508 15.736 1.00 85.44 176 ASP A CA 1
ATOM 1395 C C . ASP A 1 176 ? 22.148 4.738 17.023 1.00 85.44 176 ASP A C 1
ATOM 1397 O O . ASP A 1 176 ? 22.953 3.970 17.541 1.00 85.44 176 ASP A O 1
ATOM 1401 N N . GLU A 1 177 ? 20.913 4.866 17.531 1.00 80.88 177 GLU A N 1
ATOM 1402 C CA . GLU A 1 177 ? 20.507 4.271 18.820 1.00 80.88 177 GLU A CA 1
ATOM 1403 C C . GLU A 1 177 ? 20.424 2.733 18.796 1.00 80.88 177 GLU A C 1
ATOM 1405 O O . GLU A 1 177 ? 20.585 2.073 19.823 1.00 80.88 177 GLU A O 1
ATOM 1410 N N . HIS A 1 178 ? 20.220 2.135 17.619 1.00 76.50 178 HIS A N 1
ATOM 1411 C CA . HIS A 1 178 ? 20.089 0.678 17.458 1.00 76.50 178 HIS A CA 1
ATOM 1412 C C . HIS A 1 178 ? 20.770 0.122 16.205 1.00 76.50 178 HIS A C 1
ATOM 1414 O O . HIS A 1 178 ? 21.169 -1.041 16.176 1.00 76.50 178 HIS A O 1
ATOM 1420 N N . VAL A 1 179 ? 20.889 0.940 15.161 1.00 77.38 179 VAL A N 1
ATOM 1421 C CA . VAL A 1 179 ? 21.543 0.592 13.902 1.00 77.38 179 VAL A CA 1
ATOM 1422 C C . VAL A 1 179 ? 22.415 1.776 13.524 1.00 77.38 179 VAL A C 1
ATOM 1424 O O . VAL A 1 179 ? 21.897 2.883 13.407 1.00 77.38 179 VAL A O 1
ATOM 1427 N N . ALA A 1 180 ? 23.715 1.538 13.341 1.00 85.81 180 ALA A N 1
ATOM 1428 C CA . ALA A 1 180 ? 24.630 2.544 12.815 1.00 85.81 180 ALA A CA 1
ATOM 1429 C C . ALA A 1 180 ? 24.247 2.831 11.358 1.00 85.81 180 ALA A C 1
ATOM 1431 O O . ALA A 1 180 ? 24.503 2.021 10.462 1.00 85.81 180 ALA A O 1
ATOM 1432 N N . SER A 1 181 ? 23.552 3.942 11.143 1.00 89.38 181 SER A N 1
ATOM 1433 C CA . SER A 1 181 ? 22.990 4.330 9.855 1.00 89.38 181 SER A CA 1
ATOM 1434 C C . SER A 1 181 ? 22.794 5.838 9.827 1.00 89.38 181 SER A C 1
ATOM 1436 O O . SER A 1 181 ? 22.453 6.480 10.816 1.00 89.38 181 SER A O 1
ATOM 1438 N N . ASP A 1 182 ? 22.956 6.404 8.639 1.00 89.25 182 ASP A N 1
ATOM 1439 C CA . ASP A 1 182 ? 22.596 7.782 8.348 1.00 89.25 182 ASP A CA 1
ATOM 1440 C C . ASP A 1 182 ? 21.077 8.029 8.383 1.00 89.25 182 ASP A C 1
ATOM 1442 O O . ASP A 1 182 ? 20.654 9.187 8.379 1.00 89.25 182 ASP A O 1
ATOM 1446 N N . HIS A 1 183 ? 20.258 6.978 8.479 1.00 93.12 183 HIS A N 1
ATOM 1447 C CA . HIS A 1 183 ? 18.834 7.050 8.790 1.00 93.12 183 HIS A CA 1
ATOM 1448 C C . HIS A 1 183 ? 18.564 6.622 10.238 1.00 93.12 183 HIS A C 1
ATOM 1450 O O . HIS A 1 183 ? 19.229 5.748 10.789 1.00 93.12 183 HIS A O 1
ATOM 1456 N N . ARG A 1 184 ? 17.536 7.206 10.859 1.00 92.00 184 ARG A N 1
ATOM 1457 C CA . ARG A 1 184 ? 17.047 6.765 12.177 1.00 92.00 184 ARG A CA 1
ATOM 1458 C C . ARG A 1 184 ? 15.876 5.801 12.060 1.00 92.00 184 ARG A C 1
ATOM 1460 O O . ARG A 1 184 ? 15.075 5.880 11.134 1.00 92.00 184 ARG A O 1
ATOM 1467 N N . GLY A 1 185 ? 15.747 4.920 13.048 1.00 93.00 185 GLY A N 1
ATOM 1468 C CA . GLY A 1 185 ? 14.630 3.985 13.132 1.00 93.00 185 GLY A CA 1
ATOM 1469 C C . GLY A 1 185 ? 13.302 4.682 13.443 1.00 93.00 185 GLY A C 1
ATOM 1470 O O . GLY A 1 185 ? 13.237 5.609 14.252 1.00 93.00 185 GLY A O 1
ATOM 1471 N N . LEU A 1 186 ? 12.228 4.197 12.824 1.00 95.25 186 LEU A N 1
ATOM 1472 C CA . LEU A 1 186 ? 10.848 4.588 13.111 1.00 95.25 186 LEU A CA 1
ATOM 1473 C C . LEU A 1 186 ? 10.134 3.421 13.786 1.00 95.25 186 LEU A C 1
ATOM 1475 O O . LEU A 1 186 ? 10.408 2.260 13.477 1.00 95.25 186 LEU A O 1
ATOM 1479 N N . TRP A 1 187 ? 9.178 3.719 14.662 1.00 96.12 187 TRP A N 1
ATOM 1480 C CA . TRP A 1 187 ? 8.388 2.683 15.313 1.00 96.12 187 TRP A CA 1
ATOM 1481 C C . TRP A 1 187 ? 6.927 3.087 15.490 1.00 96.12 187 TRP A C 1
ATOM 1483 O O . TRP A 1 187 ? 6.576 4.258 15.659 1.00 96.12 187 TRP A O 1
ATOM 1493 N N . ILE A 1 188 ? 6.072 2.068 15.476 1.00 97.44 188 ILE A N 1
ATOM 1494 C CA . ILE A 1 188 ? 4.681 2.146 15.906 1.00 97.44 188 ILE A CA 1
ATOM 1495 C C . ILE A 1 188 ? 4.403 0.994 16.864 1.00 97.44 188 ILE A C 1
ATOM 1497 O O . ILE A 1 188 ? 4.877 -0.123 16.662 1.00 97.44 188 ILE A O 1
ATOM 1501 N N . ASP A 1 189 ? 3.607 1.269 17.884 1.00 96.62 189 ASP A N 1
ATOM 1502 C CA . ASP A 1 189 ? 2.990 0.266 18.740 1.00 96.62 189 ASP A CA 1
ATOM 1503 C C . ASP A 1 189 ? 1.499 0.200 18.405 1.00 96.62 189 ASP A C 1
ATOM 1505 O O . ASP A 1 189 ? 0.844 1.234 18.241 1.00 96.62 189 ASP A O 1
ATOM 1509 N N . PHE A 1 190 ? 0.950 -1.002 18.257 1.00 94.19 190 PHE A N 1
ATOM 1510 C CA . PHE A 1 190 ? -0.435 -1.204 17.845 1.00 94.19 190 PHE A CA 1
ATOM 1511 C C . PHE A 1 190 ? -1.017 -2.504 18.403 1.00 94.19 190 PHE A C 1
ATOM 1513 O O . PHE A 1 190 ? -0.330 -3.512 18.570 1.00 94.19 190 PHE A O 1
ATOM 1520 N N . ASP A 1 191 ? -2.330 -2.512 18.639 1.00 90.69 191 ASP A N 1
ATOM 1521 C CA . ASP A 1 191 ? -3.020 -3.700 19.147 1.00 90.69 191 ASP A CA 1
ATOM 1522 C C . ASP A 1 191 ? -3.259 -4.738 18.035 1.00 90.69 191 ASP A C 1
ATOM 1524 O O . ASP A 1 191 ? -4.317 -4.800 17.394 1.00 90.69 191 ASP A O 1
ATOM 1528 N N . LEU A 1 192 ? -2.260 -5.602 17.838 1.00 89.25 192 LEU A N 1
ATOM 1529 C CA . LEU A 1 192 ? -2.304 -6.713 16.887 1.00 89.25 192 LEU A CA 1
ATOM 1530 C C . LEU A 1 192 ? -3.461 -7.687 17.169 1.00 89.25 192 LEU A C 1
ATOM 1532 O O . LEU A 1 192 ? -4.054 -8.231 16.234 1.00 89.25 192 LEU A O 1
ATOM 1536 N N . ARG A 1 193 ? -3.811 -7.923 18.443 1.00 84.56 193 ARG A N 1
ATOM 1537 C CA . ARG A 1 193 ? -4.883 -8.866 18.802 1.00 84.56 193 ARG A CA 1
ATOM 1538 C C . ARG A 1 193 ? -6.234 -8.320 18.371 1.00 84.56 193 ARG A C 1
ATOM 1540 O O . ARG A 1 193 ? -7.018 -9.068 17.789 1.00 84.56 193 ARG A O 1
ATOM 1547 N N . SER A 1 194 ? -6.511 -7.045 18.623 1.00 83.88 194 SER A N 1
ATOM 1548 C CA . SER A 1 194 ? -7.733 -6.394 18.140 1.00 83.88 194 SER A CA 1
ATOM 1549 C C . SER A 1 194 ? -7.804 -6.366 16.621 1.00 83.88 194 SER A C 1
ATOM 1551 O O . SER A 1 194 ? -8.843 -6.716 16.049 1.00 83.88 194 SER A O 1
ATOM 1553 N N . LEU A 1 195 ? -6.694 -6.018 15.971 1.00 87.56 195 LEU A N 1
ATOM 1554 C CA . LEU A 1 195 ? -6.610 -5.927 14.519 1.00 87.56 195 LEU A CA 1
ATOM 1555 C C . LEU A 1 195 ? -6.936 -7.267 13.848 1.00 87.56 195 LEU A C 1
ATOM 1557 O O . LEU A 1 195 ? -7.863 -7.353 13.044 1.00 87.56 195 LEU A O 1
ATOM 1561 N N . LEU A 1 196 ? -6.277 -8.344 14.284 1.00 87.62 196 LEU A N 1
ATOM 1562 C CA . LEU A 1 196 ? -6.457 -9.695 13.744 1.00 87.62 196 LEU A CA 1
ATOM 1563 C C . LEU A 1 196 ? -7.724 -10.412 14.260 1.00 87.62 196 LEU A C 1
ATOM 1565 O O . LEU A 1 196 ? -7.870 -11.624 14.093 1.00 87.62 196 LEU A O 1
ATOM 1569 N N . GLY A 1 197 ? -8.655 -9.700 14.906 1.00 76.56 197 GLY A N 1
ATOM 1570 C CA . GLY A 1 197 ? -9.944 -10.245 15.358 1.00 76.56 197 GLY A CA 1
ATOM 1571 C C . GLY A 1 197 ? -9.871 -11.143 16.603 1.00 76.56 197 GLY A C 1
ATOM 1572 O O . GLY A 1 197 ? -10.811 -11.884 16.903 1.00 76.56 197 GLY A O 1
ATOM 1573 N N . GLY A 1 198 ? -8.761 -11.102 17.337 1.00 65.31 198 GLY A N 1
ATOM 1574 C CA . GLY A 1 198 ? -8.584 -11.746 18.638 1.00 65.31 198 GLY A CA 1
ATOM 1575 C C . GLY A 1 198 ? -9.405 -11.094 19.755 1.00 65.31 198 GLY A C 1
ATOM 1576 O O . GLY A 1 198 ? -9.894 -11.808 20.632 1.00 65.31 198 GLY A O 1
ATOM 1577 N N . HIS A 1 199 ? -9.606 -9.774 19.690 1.00 55.44 199 HIS A N 1
ATOM 1578 C CA . HIS A 1 199 ? -10.340 -9.003 20.698 1.00 55.44 199 HIS A CA 1
ATOM 1579 C C . HIS A 1 199 ? -11.841 -8.921 20.387 1.00 55.44 199 HIS A C 1
ATOM 1581 O O . HIS A 1 199 ? -12.249 -8.643 19.257 1.00 55.44 199 HIS A O 1
ATOM 1587 N N . LYS A 1 200 ? -12.688 -9.133 21.402 1.00 49.72 200 LYS A N 1
ATOM 1588 C CA . LYS A 1 200 ? -14.097 -8.713 21.346 1.00 49.72 200 LYS A CA 1
ATOM 1589 C C . LYS A 1 200 ? -14.092 -7.198 21.570 1.00 49.72 200 LYS A C 1
ATOM 1591 O O . LYS A 1 200 ? -13.456 -6.785 22.534 1.00 49.72 200 LYS A O 1
ATOM 1596 N N . PRO A 1 201 ? -14.759 -6.375 20.737 1.00 48.75 201 PRO A N 1
ATOM 1597 C CA . PRO A 1 201 ? -14.737 -4.928 20.919 1.00 48.75 201 PRO A CA 1
ATOM 1598 C C . PRO A 1 201 ? -15.103 -4.600 22.364 1.00 48.75 201 PRO A C 1
ATOM 1600 O O . PRO A 1 201 ? -16.131 -5.068 22.865 1.00 48.75 201 PRO A O 1
ATOM 1603 N N . THR A 1 202 ? -14.234 -3.845 23.038 1.00 45.91 202 THR A N 1
ATOM 1604 C CA . THR A 1 202 ? -14.501 -3.329 24.377 1.00 45.91 202 THR A CA 1
ATOM 1605 C C . THR A 1 202 ? -15.868 -2.655 24.314 1.00 45.91 202 THR A C 1
ATOM 1607 O O . THR A 1 202 ? -16.099 -1.819 23.433 1.00 45.91 202 THR A O 1
ATOM 1610 N N . LYS A 1 203 ? -16.812 -3.072 25.176 1.00 44.56 203 LYS A N 1
ATOM 1611 C CA . LYS A 1 203 ? -18.127 -2.419 25.271 1.00 44.56 203 LYS A CA 1
ATOM 1612 C C . LYS A 1 203 ? -17.879 -0.915 25.316 1.00 44.56 203 LYS A C 1
ATOM 1614 O O . LYS A 1 203 ? -16.995 -0.477 26.047 1.00 44.56 203 LYS A O 1
ATOM 1619 N N . SER A 1 204 ? -18.607 -0.161 24.491 1.00 44.91 204 SER A N 1
ATOM 1620 C CA . SER A 1 204 ? -18.433 1.285 24.385 1.00 44.91 204 SER A CA 1
ATOM 1621 C C . SER A 1 204 ? -18.301 1.898 25.779 1.00 44.91 204 SER A C 1
ATOM 1623 O O . SER A 1 204 ? -19.210 1.766 26.592 1.00 44.91 204 SER A O 1
ATOM 1625 N N . THR A 1 205 ? -17.181 2.571 26.044 1.00 44.28 205 THR A N 1
ATOM 1626 C CA . THR A 1 205 ? -16.982 3.368 27.264 1.00 44.28 205 THR A CA 1
ATOM 1627 C C . THR A 1 205 ? -17.800 4.654 27.233 1.00 44.28 205 THR A C 1
ATOM 1629 O O . THR A 1 205 ? -17.718 5.454 28.163 1.00 44.28 205 THR A O 1
ATOM 1632 N N . ARG A 1 206 ? -18.610 4.876 26.180 1.00 49.47 206 ARG A N 1
ATOM 1633 C CA . ARG A 1 206 ? -19.625 5.922 26.198 1.00 49.47 206 ARG A CA 1
ATOM 1634 C C . ARG A 1 206 ? -20.527 5.640 27.381 1.00 49.47 206 ARG A C 1
ATOM 1636 O O . ARG A 1 206 ? -21.349 4.725 27.341 1.00 49.47 206 ARG A O 1
ATOM 1643 N N . VAL A 1 207 ? -20.377 6.476 28.402 1.00 57.62 207 VAL A N 1
ATOM 1644 C CA . VAL A 1 207 ? -21.375 6.624 29.447 1.00 57.62 207 VAL A CA 1
ATOM 1645 C C . VAL A 1 207 ? -22.716 6.748 28.722 1.00 57.62 207 VAL A C 1
ATOM 1647 O O . VAL A 1 207 ? -22.835 7.602 27.830 1.00 57.62 207 VAL A O 1
ATOM 1650 N N . PRO A 1 208 ? -23.690 5.865 29.005 1.00 55.47 208 PRO A N 1
ATOM 1651 C CA . PRO A 1 208 ? -25.010 5.958 28.412 1.00 55.47 208 PRO A CA 1
ATOM 1652 C C . PRO A 1 208 ? -25.483 7.402 28.530 1.00 55.47 208 PRO A C 1
ATOM 1654 O O . PRO A 1 208 ? -25.411 7.993 29.611 1.00 55.47 208 PRO A O 1
ATOM 1657 N N . ARG A 1 209 ? -25.908 8.001 27.412 1.00 69.25 209 ARG A N 1
ATOM 1658 C CA . ARG A 1 209 ? -26.452 9.359 27.462 1.00 69.25 209 ARG A CA 1
ATOM 1659 C C . ARG A 1 209 ? -27.625 9.314 28.435 1.00 69.25 209 ARG A C 1
ATOM 1661 O O . ARG A 1 209 ? -28.561 8.549 28.213 1.00 69.25 209 ARG A O 1
ATOM 1668 N N . ARG A 1 210 ? -27.563 10.100 29.511 1.00 69.94 210 ARG A N 1
ATOM 1669 C CA . ARG A 1 210 ? -28.659 10.243 30.477 1.00 69.94 210 ARG A CA 1
ATOM 1670 C C . ARG A 1 210 ? -29.773 11.063 29.827 1.00 69.94 210 ARG A C 1
ATOM 1672 O O . ARG A 1 210 ? -29.921 12.251 30.086 1.00 69.94 210 ARG A O 1
ATOM 1679 N N . LEU A 1 211 ? -30.486 10.443 28.894 1.00 78.00 211 LEU A N 1
ATOM 1680 C CA . LEU A 1 211 ? -31.619 11.051 28.215 1.00 78.00 211 LEU A CA 1
ATOM 1681 C C . LEU A 1 211 ? -32.849 10.950 29.114 1.00 78.00 211 LEU A C 1
ATOM 1683 O O . LEU A 1 211 ? -33.144 9.899 29.683 1.00 78.00 211 LEU A O 1
ATOM 1687 N N . VAL A 1 212 ? -33.580 12.054 29.224 1.00 80.44 212 VAL A N 1
ATOM 1688 C CA . VAL A 1 212 ? -34.857 12.106 29.933 1.00 80.44 212 VAL A CA 1
ATOM 1689 C C . VAL A 1 212 ? -35.936 11.550 29.006 1.00 80.44 212 VAL A C 1
ATOM 1691 O O . VAL A 1 212 ? -36.417 12.247 28.117 1.00 80.44 212 VAL A O 1
ATOM 1694 N N . MET A 1 213 ? -36.301 10.281 29.199 1.00 77.38 213 MET A N 1
ATOM 1695 C CA . MET A 1 213 ? -37.231 9.570 28.305 1.00 77.38 213 MET A CA 1
ATOM 1696 C C . MET A 1 213 ? -38.714 9.751 28.672 1.00 77.38 213 MET A C 1
ATOM 1698 O O . MET A 1 213 ? -39.581 9.456 27.858 1.00 77.38 213 MET A O 1
ATOM 1702 N N . HIS A 1 214 ? -39.026 10.246 29.875 1.00 83.12 214 HIS A N 1
ATOM 1703 C CA . HIS A 1 214 ? -40.410 10.428 30.341 1.00 83.12 214 HIS A CA 1
ATOM 1704 C C . HIS A 1 214 ? -41.030 11.774 29.922 1.00 83.12 214 HIS A C 1
ATOM 1706 O O . HIS A 1 214 ? -42.249 11.927 29.927 1.00 83.12 214 HIS A O 1
ATOM 1712 N N . ASN A 1 215 ? -40.214 12.757 29.529 1.00 87.56 215 ASN A N 1
ATOM 1713 C CA . ASN A 1 215 ? -40.701 14.051 29.058 1.00 87.56 215 ASN A CA 1
ATOM 1714 C C . ASN A 1 215 ? -40.853 14.041 27.528 1.00 87.56 215 ASN A C 1
ATOM 1716 O O . ASN A 1 215 ? -39.876 14.203 26.794 1.00 87.56 215 ASN A O 1
ATOM 1720 N N . LYS A 1 216 ? -42.096 13.905 27.045 1.00 88.69 216 LYS A N 1
ATOM 1721 C CA . LYS A 1 216 ? -42.418 13.827 25.607 1.00 88.69 216 LYS A CA 1
ATOM 1722 C C . LYS A 1 216 ? -41.839 14.985 24.780 1.00 88.69 216 LYS A C 1
ATOM 1724 O O . LYS A 1 216 ? -41.368 14.745 23.672 1.00 88.69 216 LYS A O 1
ATOM 1729 N N . ARG A 1 217 ? -41.811 16.215 25.314 1.00 87.56 217 ARG A N 1
ATOM 1730 C CA . ARG A 1 217 ? -41.284 17.393 24.594 1.00 87.56 217 ARG A CA 1
ATOM 1731 C C . ARG A 1 217 ? -39.772 17.302 24.379 1.00 87.56 217 ARG A C 1
ATOM 1733 O O . ARG A 1 217 ? -39.279 17.637 23.306 1.00 87.56 217 ARG A O 1
ATOM 1740 N N . VAL A 1 218 ? -39.038 16.823 25.385 1.00 86.12 218 VAL A N 1
ATOM 1741 C CA . VAL A 1 218 ? -37.578 16.638 25.301 1.00 86.12 218 VAL A CA 1
ATOM 1742 C C . VAL A 1 218 ? -37.235 15.520 24.318 1.00 86.12 218 VAL A C 1
ATOM 1744 O O . VAL A 1 218 ? -36.333 15.691 23.498 1.00 86.12 218 VAL A O 1
ATOM 1747 N N . VAL A 1 219 ? -37.990 14.416 24.340 1.00 86.19 219 VAL A N 1
ATOM 1748 C CA . VAL A 1 219 ? -37.817 13.310 23.384 1.00 86.19 219 VAL A CA 1
ATOM 1749 C C . VAL A 1 219 ? -38.058 13.781 21.949 1.00 86.19 219 VAL A C 1
ATOM 1751 O O . VAL A 1 219 ? -37.208 13.557 21.092 1.00 86.19 219 VAL A O 1
ATOM 1754 N N . GLN A 1 220 ? -39.165 14.484 21.689 1.00 88.50 220 GLN A N 1
ATOM 1755 C CA . GLN A 1 220 ? -39.482 15.003 20.352 1.00 88.50 220 GLN A CA 1
ATOM 1756 C C . GLN A 1 220 ? -38.396 15.948 19.827 1.00 88.50 220 GLN A C 1
ATOM 1758 O O . GLN A 1 220 ? -37.945 15.796 18.692 1.00 88.50 220 GLN A O 1
ATOM 1763 N N . ARG A 1 221 ? -37.912 16.872 20.668 1.00 88.25 221 ARG A N 1
ATOM 1764 C CA . ARG A 1 221 ? -36.831 17.796 20.299 1.00 88.25 221 ARG A CA 1
ATOM 1765 C C . ARG A 1 221 ? -35.524 17.062 19.994 1.00 88.25 221 ARG A C 1
ATOM 1767 O O . ARG A 1 221 ? -34.833 17.413 19.042 1.00 88.25 221 ARG A O 1
ATOM 1774 N N . TYR A 1 222 ? -35.183 16.045 20.784 1.00 87.50 222 TYR A N 1
ATOM 1775 C CA . TYR A 1 222 ? -33.993 15.231 20.548 1.00 87.50 222 TYR A CA 1
ATOM 1776 C C . TYR A 1 222 ? -34.080 14.462 19.223 1.00 87.50 222 TYR A C 1
ATOM 1778 O O . TYR A 1 222 ? -33.123 14.486 18.452 1.00 87.50 222 TYR A O 1
ATOM 1786 N N . VAL A 1 223 ? -35.218 13.813 18.946 1.00 88.94 223 VAL A N 1
ATOM 1787 C CA . VAL A 1 223 ? -35.436 13.068 17.695 1.00 88.94 223 VAL A CA 1
ATOM 1788 C C . VAL A 1 223 ? -35.321 14.000 16.491 1.00 88.94 223 VAL A C 1
ATOM 1790 O O . VAL A 1 223 ? -34.543 13.703 15.590 1.00 88.94 223 VAL A O 1
ATOM 1793 N N . GLN A 1 224 ? -35.970 15.170 16.525 1.00 92.88 224 GLN A N 1
ATOM 1794 C CA . GLN A 1 224 ? -35.844 16.171 15.460 1.00 92.88 224 GLN A CA 1
ATOM 1795 C C . GLN A 1 224 ? -34.391 16.578 15.202 1.00 92.88 224 GLN A C 1
ATOM 1797 O O . GLN A 1 224 ? -33.948 16.588 14.057 1.00 92.88 224 GLN A O 1
ATOM 1802 N N . LEU A 1 225 ? -33.628 16.901 16.251 1.00 90.06 225 LEU A N 1
ATOM 1803 C CA . LEU A 1 225 ? -32.226 17.302 16.101 1.00 90.06 225 LEU A CA 1
ATOM 1804 C C . LEU A 1 225 ? -31.352 16.154 15.574 1.00 90.06 225 LEU A C 1
ATOM 1806 O O . LEU A 1 225 ? -30.448 16.384 14.768 1.00 90.06 225 LEU A O 1
ATOM 1810 N N . ALA A 1 226 ? -31.619 14.919 16.003 1.00 89.06 226 ALA A N 1
ATOM 1811 C CA . ALA A 1 226 ? -30.914 13.739 15.517 1.00 89.06 226 ALA A CA 1
ATOM 1812 C C . ALA A 1 226 ? -31.204 13.481 14.030 1.00 89.06 226 ALA A C 1
ATOM 1814 O O . ALA A 1 226 ? -30.268 13.284 13.256 1.00 89.06 226 ALA A O 1
ATOM 1815 N N . GLU A 1 227 ? -32.471 13.547 13.617 1.00 90.00 227 GLU A N 1
ATOM 1816 C CA . GLU A 1 227 ? -32.894 13.399 12.221 1.00 90.00 227 GLU A CA 1
ATOM 1817 C C . GLU A 1 227 ? -32.334 14.513 11.334 1.00 90.00 227 GLU A C 1
ATOM 1819 O O . GLU A 1 227 ? -31.794 14.228 10.265 1.00 90.00 227 GLU A O 1
ATOM 1824 N N . GLN A 1 228 ? -32.360 15.766 11.796 1.00 91.31 228 GLN A N 1
ATOM 1825 C CA . GLN A 1 228 ? -31.722 16.889 11.101 1.00 91.31 228 GLN A CA 1
ATOM 1826 C C . GLN A 1 228 ? -30.222 16.655 10.917 1.00 91.31 228 GLN A C 1
ATOM 1828 O O . GLN A 1 228 ? -29.689 16.893 9.835 1.00 91.31 228 GLN A O 1
ATOM 1833 N N . GLY A 1 229 ? -29.539 16.140 11.944 1.00 87.62 229 GLY A N 1
ATOM 1834 C CA . GLY A 1 229 ? -28.144 15.723 11.838 1.00 87.62 229 GLY A CA 1
ATOM 1835 C C . GLY A 1 229 ? -27.951 14.622 10.792 1.00 87.62 229 GLY A C 1
ATOM 1836 O O . GLY A 1 229 ? -27.081 14.734 9.930 1.00 87.62 229 GLY A O 1
ATOM 1837 N N . TYR A 1 230 ? -28.782 13.579 10.814 1.00 90.00 230 TYR A N 1
ATOM 1838 C CA . TYR A 1 230 ? -28.708 12.490 9.837 1.00 90.00 230 TYR A CA 1
ATOM 1839 C C . TYR A 1 230 ? -28.914 12.967 8.401 1.00 90.00 230 TYR A C 1
ATOM 1841 O O . TYR A 1 230 ? -28.156 12.552 7.522 1.00 90.00 230 TYR A O 1
ATOM 1849 N N . MET A 1 231 ? -29.875 13.861 8.172 1.00 90.88 231 MET A N 1
ATOM 1850 C CA . MET A 1 231 ? -30.127 14.446 6.856 1.00 90.88 231 MET A CA 1
ATOM 1851 C C . MET A 1 231 ? -28.989 15.373 6.424 1.00 90.88 231 MET A C 1
ATOM 1853 O O . MET A 1 231 ? -28.485 15.233 5.311 1.00 90.88 231 MET A O 1
ATOM 1857 N N . ARG A 1 232 ? -28.503 16.248 7.317 1.00 90.25 232 ARG A N 1
ATOM 1858 C CA . ARG A 1 232 ? -27.385 17.168 7.042 1.00 90.25 232 ARG A CA 1
ATOM 1859 C C . ARG A 1 232 ? -26.130 16.439 6.568 1.00 90.25 232 ARG A C 1
ATOM 1861 O O . ARG A 1 232 ? -25.434 16.932 5.687 1.00 90.25 232 ARG A O 1
ATOM 1868 N N . TYR A 1 233 ? -25.837 15.277 7.147 1.00 84.75 233 TYR A N 1
ATOM 1869 C CA . TYR A 1 233 ? -24.664 14.473 6.788 1.00 84.75 233 TYR A CA 1
ATOM 1870 C C . TYR A 1 233 ? -24.971 13.337 5.800 1.00 84.75 233 TYR A C 1
ATOM 1872 O O . TYR A 1 233 ? -24.115 12.470 5.590 1.00 84.75 233 TYR A O 1
ATOM 1880 N N . ASN A 1 234 ? -26.177 13.326 5.216 1.00 88.19 234 ASN A N 1
ATOM 1881 C CA . ASN A 1 234 ? -26.676 12.308 4.288 1.00 88.19 234 ASN A CA 1
ATOM 1882 C C . ASN A 1 234 ? -26.375 10.869 4.756 1.00 88.19 234 ASN A C 1
ATOM 1884 O O . ASN A 1 234 ? -25.926 10.008 3.994 1.00 88.19 234 ASN A O 1
ATOM 1888 N N . ILE A 1 235 ? -26.562 10.618 6.053 1.00 88.19 235 ILE A N 1
ATOM 1889 C CA . ILE A 1 235 ? -26.253 9.330 6.680 1.00 88.19 235 ILE A CA 1
ATOM 1890 C C . ILE A 1 235 ? -27.074 8.187 6.056 1.00 88.19 235 ILE A C 1
ATOM 1892 O O . ILE A 1 235 ? -26.462 7.168 5.730 1.00 88.19 235 ILE A O 1
ATOM 1896 N N . PRO A 1 236 ? -28.395 8.331 5.799 1.00 87.56 236 PRO A N 1
ATOM 1897 C CA . PRO A 1 236 ? -29.184 7.278 5.155 1.00 87.56 236 PRO A CA 1
ATOM 1898 C C . PRO A 1 236 ? -28.687 6.932 3.746 1.00 87.56 236 PRO A C 1
ATOM 1900 O O . PRO A 1 236 ? -28.537 5.755 3.420 1.00 87.56 236 PRO A O 1
ATOM 1903 N N . GLY A 1 237 ? -28.363 7.941 2.929 1.00 83.06 237 GLY A N 1
ATOM 1904 C CA . GLY A 1 237 ? -27.841 7.730 1.579 1.00 83.06 237 GLY A CA 1
ATOM 1905 C C . GLY A 1 237 ? -26.499 7.000 1.594 1.00 83.06 237 GLY A C 1
ATOM 1906 O O . GLY A 1 237 ? -26.325 6.012 0.888 1.00 83.06 237 GLY A O 1
ATOM 1907 N N . ARG A 1 238 ? -25.575 7.410 2.472 1.00 81.38 238 ARG A N 1
ATOM 1908 C CA . ARG A 1 238 ? -24.264 6.755 2.629 1.00 81.38 238 ARG A CA 1
ATOM 1909 C C . ARG A 1 238 ? -24.384 5.299 3.083 1.00 81.38 238 ARG A C 1
ATOM 1911 O O . ARG A 1 238 ? -23.654 4.451 2.576 1.00 81.38 238 ARG A O 1
ATOM 1918 N N . LEU A 1 239 ? -25.298 5.009 4.012 1.00 82.06 239 LEU A N 1
ATOM 1919 C CA . LEU A 1 239 ? -25.604 3.644 4.460 1.00 82.06 239 LEU A CA 1
ATOM 1920 C C . LEU A 1 239 ? -26.174 2.786 3.326 1.00 82.06 239 LEU A C 1
ATOM 1922 O O . LEU A 1 239 ? -25.757 1.642 3.164 1.00 82.06 239 LEU A O 1
ATOM 1926 N N . SER A 1 240 ? -27.082 3.351 2.530 1.00 80.94 240 SER A N 1
ATOM 1927 C CA . SER A 1 240 ? -27.677 2.685 1.370 1.00 80.94 240 SER A CA 1
ATOM 1928 C C . SER A 1 240 ? -26.620 2.327 0.320 1.00 80.94 240 SER A C 1
ATOM 1930 O O . SER A 1 240 ? -26.500 1.162 -0.060 1.00 80.94 240 SER A O 1
ATOM 1932 N N . THR A 1 241 ? -25.771 3.285 -0.070 1.00 78.69 241 THR A N 1
ATOM 1933 C CA . THR A 1 241 ? -24.661 3.053 -1.010 1.00 78.69 241 THR A CA 1
ATOM 1934 C C . THR A 1 241 ? -23.720 1.957 -0.518 1.00 78.69 241 THR A C 1
ATOM 1936 O O . THR A 1 241 ? -23.386 1.045 -1.273 1.00 78.69 241 THR A O 1
ATOM 1939 N N . LEU A 1 242 ? -23.342 1.997 0.764 1.00 77.00 242 LEU A N 1
ATOM 1940 C CA . LEU A 1 242 ? -22.487 0.975 1.367 1.00 77.00 242 LEU A CA 1
ATOM 1941 C C . LEU A 1 242 ? -23.144 -0.416 1.312 1.00 77.00 242 LEU A C 1
ATOM 1943 O O . LEU A 1 242 ? -22.479 -1.403 0.999 1.00 77.00 242 LEU A O 1
ATOM 1947 N N . GLY A 1 243 ? -24.451 -0.492 1.586 1.00 78.81 243 GLY A N 1
ATOM 1948 C CA . GLY A 1 243 ? -25.233 -1.724 1.501 1.00 78.81 243 GLY A CA 1
ATOM 1949 C C . GLY A 1 243 ? -25.271 -2.307 0.086 1.00 78.81 243 GLY A C 1
ATOM 1950 O O . GLY A 1 243 ? -25.024 -3.503 -0.089 1.00 78.81 243 GLY A O 1
ATOM 1951 N N . PHE A 1 244 ? -25.506 -1.469 -0.928 1.00 74.62 244 PHE A N 1
ATOM 1952 C CA . PHE A 1 244 ? -25.480 -1.888 -2.332 1.00 74.62 244 PHE A CA 1
ATOM 1953 C C . PHE A 1 244 ? -24.099 -2.377 -2.773 1.00 74.62 244 PHE A C 1
ATOM 1955 O O . PHE A 1 244 ? -24.007 -3.399 -3.453 1.00 74.62 244 PHE A O 1
ATOM 1962 N N . ASP A 1 245 ? -23.021 -1.707 -2.362 1.00 69.44 245 ASP A N 1
ATOM 1963 C CA . ASP A 1 245 ? -21.660 -2.125 -2.705 1.00 69.44 245 ASP A CA 1
ATOM 1964 C C . ASP A 1 245 ? -21.285 -3.473 -2.083 1.00 69.44 245 ASP A C 1
ATOM 1966 O O . ASP A 1 245 ? -20.692 -4.319 -2.757 1.00 69.44 245 ASP A O 1
ATOM 1970 N N . VAL A 1 246 ? -21.671 -3.715 -0.827 1.00 71.12 246 VAL A N 1
ATOM 1971 C CA . VAL A 1 246 ? -21.458 -5.014 -0.169 1.00 71.12 246 VAL A CA 1
ATOM 1972 C C . VAL A 1 246 ? -22.237 -6.117 -0.889 1.00 71.12 246 VAL A C 1
ATOM 1974 O O . VAL A 1 246 ? -21.670 -7.166 -1.199 1.00 71.12 246 VAL A O 1
ATOM 1977 N N . ALA A 1 247 ? -23.512 -5.875 -1.209 1.00 67.25 247 ALA A N 1
ATOM 1978 C CA . ALA A 1 247 ? -24.349 -6.839 -1.921 1.00 67.25 247 ALA A CA 1
ATOM 1979 C C . ALA A 1 247 ? -23.817 -7.140 -3.333 1.00 67.25 247 ALA A C 1
ATOM 1981 O O . ALA A 1 247 ? -23.748 -8.303 -3.733 1.00 67.25 247 ALA A O 1
ATOM 1982 N N . ARG A 1 248 ? -23.379 -6.113 -4.072 1.00 68.06 248 ARG A N 1
ATOM 1983 C CA . ARG A 1 248 ? -22.790 -6.257 -5.409 1.00 68.06 248 ARG A CA 1
ATOM 1984 C C . ARG A 1 248 ? -21.502 -7.074 -5.377 1.00 68.06 248 ARG A C 1
ATOM 1986 O O . ARG A 1 248 ? -21.378 -8.010 -6.157 1.00 68.06 248 ARG A O 1
ATOM 1993 N N . ARG A 1 249 ? -20.576 -6.779 -4.459 1.00 67.50 249 ARG A N 1
ATOM 1994 C CA . ARG A 1 249 ? -19.322 -7.544 -4.315 1.00 67.50 249 ARG A CA 1
ATOM 1995 C C . ARG A 1 249 ? -19.589 -9.011 -3.982 1.00 67.50 249 ARG A C 1
ATOM 1997 O O . ARG A 1 249 ? -18.953 -9.895 -4.552 1.00 67.50 249 ARG A O 1
ATOM 2004 N N . LEU A 1 250 ? -20.558 -9.280 -3.105 1.00 70.19 250 LEU A N 1
ATOM 2005 C CA . LEU A 1 250 ? -20.972 -10.644 -2.779 1.00 70.19 250 LEU A CA 1
ATOM 2006 C C . LEU A 1 250 ? -21.560 -11.363 -4.003 1.00 70.19 250 LEU A C 1
ATOM 2008 O O . LEU A 1 250 ? -21.235 -12.526 -4.251 1.00 70.19 250 LEU A O 1
ATOM 2012 N N . ALA A 1 251 ? -22.390 -10.679 -4.794 1.00 66.81 251 ALA A N 1
ATOM 2013 C CA . ALA A 1 251 ? -22.915 -11.223 -6.042 1.00 66.81 251 ALA A CA 1
ATOM 2014 C C . ALA A 1 251 ? -21.786 -11.507 -7.050 1.00 66.81 251 ALA A C 1
ATOM 2016 O O . ALA A 1 251 ? -21.713 -12.606 -7.592 1.00 66.81 251 ALA A O 1
ATOM 2017 N N . GLU A 1 252 ? -20.852 -10.572 -7.245 1.00 73.50 252 GLU A N 1
ATOM 2018 C CA . GLU A 1 252 ? -19.707 -10.709 -8.158 1.00 73.50 252 GLU A CA 1
ATOM 2019 C C . GLU A 1 252 ? -18.779 -11.877 -7.796 1.00 73.50 252 GLU A C 1
ATOM 2021 O O . GLU A 1 252 ? -18.288 -12.568 -8.689 1.00 73.50 252 GLU A O 1
ATOM 2026 N N . GLN A 1 253 ? -18.570 -12.148 -6.504 1.00 68.75 253 GLN A N 1
ATOM 2027 C CA . GLN A 1 253 ? -17.783 -13.297 -6.039 1.00 68.75 253 GLN A CA 1
ATOM 2028 C C . GLN A 1 253 ? -18.435 -14.645 -6.374 1.00 68.75 253 GLN A C 1
ATOM 2030 O O . GLN A 1 253 ? -17.728 -15.619 -6.637 1.00 68.75 253 GLN A O 1
ATOM 2035 N N . ASN A 1 254 ? -19.769 -14.694 -6.387 1.00 68.75 254 ASN A N 1
ATOM 2036 C CA . ASN A 1 254 ? -20.546 -15.887 -6.726 1.00 68.75 254 ASN A CA 1
ATOM 2037 C C . ASN A 1 254 ? -20.863 -15.986 -8.228 1.00 68.75 254 ASN A C 1
ATOM 2039 O O . ASN A 1 254 ? -21.295 -17.034 -8.713 1.00 68.75 254 ASN A O 1
ATOM 2043 N N . CYS A 1 255 ? -20.613 -14.921 -8.989 1.00 68.44 255 CYS A N 1
ATOM 2044 C CA . CYS A 1 255 ? -20.708 -14.938 -10.438 1.00 68.44 255 CYS A CA 1
ATOM 2045 C C . CYS A 1 255 ? -19.538 -15.716 -11.057 1.00 68.44 255 CYS A C 1
ATOM 2047 O O . CYS A 1 255 ? -18.370 -15.594 -10.680 1.00 68.44 255 CYS A O 1
ATOM 2049 N N . ARG A 1 256 ? -19.838 -16.509 -12.089 1.00 47.38 256 ARG A N 1
ATOM 2050 C CA . ARG A 1 256 ? -18.822 -17.239 -12.855 1.00 47.38 256 ARG A CA 1
ATOM 2051 C C . ARG A 1 256 ? -17.887 -16.248 -13.554 1.00 47.38 256 ARG A C 1
ATOM 2053 O O . ARG A 1 256 ? -18.296 -15.561 -14.487 1.00 47.38 256 ARG A O 1
ATOM 2060 N N . LYS A 1 257 ? -16.611 -16.222 -13.157 1.00 59.47 257 LYS A N 1
ATOM 2061 C CA . LYS A 1 257 ? -15.580 -15.406 -13.820 1.00 59.47 257 LYS A CA 1
ATOM 2062 C C . LYS A 1 257 ? -15.460 -15.799 -15.298 1.00 59.47 257 LYS A C 1
ATOM 2064 O O . LYS A 1 257 ? -15.203 -16.959 -15.628 1.00 59.47 257 LYS A O 1
ATOM 2069 N N . LEU A 1 258 ? -15.635 -14.831 -16.196 1.00 56.56 258 LEU A N 1
ATOM 2070 C CA . LEU A 1 258 ? -15.473 -15.022 -17.638 1.00 56.56 258 LEU A CA 1
ATOM 2071 C C . LEU A 1 258 ? -13.981 -15.054 -17.999 1.00 56.56 258 LEU A C 1
ATOM 2073 O O . LEU A 1 258 ? -13.314 -14.025 -18.050 1.00 56.56 258 LEU A O 1
ATOM 2077 N N . SER A 1 259 ? -13.439 -16.240 -18.283 1.00 48.66 259 SER A N 1
ATOM 2078 C CA . SER A 1 259 ? -12.070 -16.394 -18.797 1.00 48.66 259 SER A CA 1
ATOM 2079 C C . SER A 1 259 ? -12.007 -16.098 -20.300 1.00 48.66 259 SER A C 1
ATOM 2081 O O . SER A 1 259 ? -11.914 -17.001 -21.132 1.00 48.66 259 SER A O 1
ATOM 2083 N N . MET A 1 260 ? -12.045 -14.816 -20.656 1.00 52.09 260 MET A N 1
ATOM 2084 C CA . MET A 1 260 ? -11.922 -14.325 -22.034 1.00 52.09 260 MET A CA 1
ATOM 2085 C C . MET A 1 260 ? -10.446 -14.262 -22.450 1.00 52.09 260 MET A C 1
ATOM 2087 O O . MET A 1 260 ? -9.935 -13.178 -22.703 1.00 52.09 260 MET A O 1
ATOM 2091 N N . GLY A 1 261 ? -9.736 -15.402 -22.435 1.00 57.91 261 GLY A N 1
ATOM 2092 C CA . GLY A 1 261 ? -8.282 -15.466 -22.667 1.00 57.91 261 GLY A CA 1
ATOM 2093 C C . GLY A 1 261 ? -7.809 -14.547 -23.804 1.00 57.91 261 GLY A C 1
ATOM 2094 O O . GLY A 1 261 ? -8.543 -14.367 -24.763 1.00 57.91 261 GLY A O 1
ATOM 2095 N N . GLY A 1 262 ? -6.599 -13.977 -23.702 1.00 63.62 262 GLY A N 1
ATOM 2096 C CA . GLY A 1 262 ? -6.149 -12.768 -24.429 1.00 63.62 262 GLY A CA 1
ATOM 2097 C C . GLY A 1 262 ? -6.012 -12.815 -25.963 1.00 63.62 262 GLY A C 1
ATOM 2098 O O . GLY A 1 262 ? -5.127 -12.167 -26.506 1.00 63.62 262 GLY A O 1
ATOM 2099 N N . ALA A 1 263 ? -6.821 -13.607 -26.666 1.00 67.44 263 ALA A N 1
ATOM 2100 C CA . ALA A 1 263 ? -7.007 -13.568 -28.108 1.00 67.44 263 ALA A CA 1
ATOM 2101 C C . ALA A 1 263 ? -8.506 -13.641 -28.427 1.00 67.44 263 ALA A C 1
ATOM 2103 O O . ALA A 1 263 ? -9.210 -14.547 -27.976 1.00 67.44 263 ALA A O 1
ATOM 2104 N N . GLU A 1 264 ? -8.971 -12.700 -29.238 1.00 76.00 264 GLU A N 1
ATOM 2105 C CA . GLU A 1 264 ? -10.339 -12.632 -29.738 1.00 76.00 264 GLU A CA 1
ATOM 2106 C C . GLU A 1 264 ? -10.781 -13.937 -30.432 1.00 76.00 264 GLU A C 1
ATOM 2108 O O . GLU A 1 264 ? -10.073 -14.486 -31.279 1.00 76.00 264 GLU A O 1
ATOM 2113 N N . TRP A 1 265 ? -11.968 -14.450 -30.082 1.00 80.75 265 TRP A N 1
ATOM 2114 C CA . TRP A 1 265 ? -12.501 -15.670 -30.702 1.00 80.75 265 TRP A CA 1
ATOM 2115 C C . TRP A 1 265 ? -12.862 -15.430 -32.176 1.00 80.75 265 TRP A C 1
ATOM 2117 O O . TRP A 1 265 ? -13.551 -14.453 -32.486 1.00 80.75 265 TRP A O 1
ATOM 2127 N N . SER A 1 266 ? -12.443 -16.355 -33.048 1.00 84.25 266 SER A N 1
ATOM 2128 C CA . SER A 1 266 ? -12.799 -16.445 -34.472 1.00 84.25 266 SER A CA 1
ATOM 2129 C C . SER A 1 266 ? -12.911 -17.920 -34.909 1.00 84.25 266 SER A C 1
ATOM 2131 O O . SER A 1 266 ? -12.197 -18.762 -34.349 1.00 84.25 266 SER A O 1
ATOM 2133 N N . PRO A 1 267 ? -13.753 -18.264 -35.907 1.00 85.38 267 PRO A N 1
ATOM 2134 C CA . PRO A 1 267 ? -13.876 -19.638 -36.415 1.00 85.38 267 PRO A CA 1
ATOM 2135 C C . PRO A 1 267 ? -12.551 -20.229 -36.915 1.00 85.38 267 PRO A C 1
ATOM 2137 O O . PRO A 1 267 ? -12.227 -21.376 -36.618 1.00 85.38 267 PRO A O 1
ATOM 2140 N N . GLN A 1 268 ? -11.746 -19.423 -37.607 1.00 85.38 268 GLN A N 1
ATOM 2141 C CA . GLN A 1 268 ? -10.438 -19.810 -38.134 1.00 85.38 268 GLN A CA 1
ATOM 2142 C C . GLN A 1 268 ? -9.462 -20.136 -36.996 1.00 85.38 268 GLN A C 1
ATOM 2144 O O . GLN A 1 268 ? -8.824 -21.188 -36.996 1.00 85.38 268 GLN A O 1
ATOM 2149 N N . GLY A 1 269 ? -9.403 -19.282 -35.967 1.00 86.88 269 GLY A N 1
ATOM 2150 C CA . GLY A 1 269 ? -8.595 -19.542 -34.775 1.00 86.88 269 GLY A CA 1
ATOM 2151 C C . GLY A 1 269 ? -9.067 -20.776 -33.998 1.00 86.88 269 GLY A C 1
AT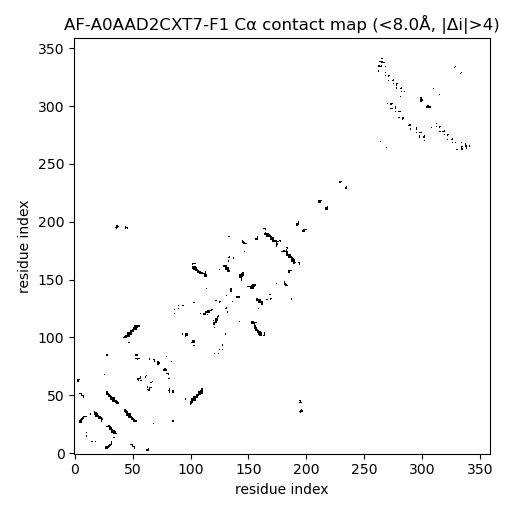OM 2152 O O . GLY A 1 269 ? -8.246 -21.531 -33.472 1.00 86.88 269 GLY A O 1
ATOM 2153 N N . GLN A 1 270 ? -10.381 -21.021 -33.956 1.00 87.25 270 GLN A N 1
ATOM 2154 C CA . GLN A 1 270 ? -10.948 -22.216 -33.334 1.00 87.25 270 GLN A CA 1
ATOM 2155 C C . GLN A 1 270 ? -10.575 -23.492 -34.099 1.00 87.25 270 GLN A C 1
ATOM 2157 O O . GLN A 1 270 ? -10.218 -24.477 -33.461 1.00 87.25 270 GLN A O 1
ATOM 2162 N N . SER A 1 271 ? -10.570 -23.462 -35.434 1.00 89.81 271 SER A N 1
ATOM 2163 C CA . SER A 1 271 ? -10.155 -24.600 -36.266 1.00 89.81 271 SER A CA 1
ATOM 2164 C C . SER A 1 271 ? -8.717 -25.038 -35.969 1.00 89.81 271 SER A C 1
ATOM 2166 O O . SER A 1 271 ? -8.445 -26.230 -35.830 1.00 89.81 271 SER A O 1
ATOM 2168 N N . ILE A 1 272 ? -7.796 -24.081 -35.806 1.00 89.62 272 ILE A N 1
ATOM 2169 C CA . ILE A 1 272 ? -6.397 -24.377 -35.454 1.00 89.62 272 ILE A CA 1
ATOM 2170 C C . ILE A 1 272 ? -6.315 -24.961 -34.033 1.00 89.62 272 ILE A C 1
ATOM 2172 O O . ILE A 1 272 ? -5.623 -25.951 -33.798 1.00 89.62 272 ILE A O 1
ATOM 2176 N N . ARG A 1 273 ? -7.065 -24.398 -33.073 1.00 89.06 273 ARG A N 1
ATOM 2177 C CA . ARG A 1 273 ? -7.136 -24.927 -31.697 1.00 89.06 273 ARG A CA 1
ATOM 2178 C C . ARG A 1 273 ? -7.692 -26.347 -31.634 1.00 89.06 273 ARG A C 1
ATOM 2180 O O . ARG A 1 273 ? -7.215 -27.148 -30.827 1.00 89.06 273 ARG A O 1
ATOM 2187 N N . ASP A 1 274 ? -8.691 -26.655 -32.452 1.00 91.88 274 ASP A N 1
ATOM 2188 C CA . ASP A 1 274 ? -9.300 -27.981 -32.516 1.00 91.88 274 ASP A CA 1
ATOM 2189 C C . ASP A 1 274 ? -8.294 -29.017 -33.046 1.00 91.88 274 ASP A C 1
ATOM 2191 O O . ASP A 1 274 ? -8.167 -30.083 -32.442 1.00 91.88 274 ASP A O 1
ATOM 2195 N N . ARG A 1 275 ? -7.495 -28.666 -34.067 1.00 93.00 275 ARG A N 1
ATOM 2196 C CA . ARG A 1 275 ? -6.374 -29.491 -34.560 1.00 93.00 275 ARG A CA 1
ATOM 2197 C C . ARG A 1 275 ? -5.293 -29.714 -33.503 1.00 93.00 275 ARG A C 1
ATOM 2199 O O . ARG A 1 275 ? -4.977 -30.854 -33.185 1.00 93.00 275 ARG A O 1
ATOM 2206 N N . ILE A 1 276 ? -4.813 -28.651 -32.849 1.00 92.81 276 ILE A N 1
ATOM 2207 C CA . ILE A 1 276 ? -3.848 -28.761 -31.734 1.00 92.81 276 ILE A CA 1
ATOM 2208 C C . ILE A 1 276 ? -4.379 -29.694 -30.637 1.00 92.81 276 ILE A C 1
ATOM 2210 O O . ILE A 1 276 ? -3.638 -30.491 -30.059 1.00 92.81 276 ILE A O 1
ATOM 2214 N N . THR A 1 277 ? -5.674 -29.590 -30.329 1.00 93.25 277 THR A N 1
ATOM 2215 C CA . THR A 1 277 ? -6.324 -30.442 -29.330 1.00 93.25 277 THR A CA 1
ATOM 2216 C C . THR A 1 277 ? -6.372 -31.898 -29.790 1.00 93.25 277 THR A C 1
ATOM 2218 O O . THR A 1 277 ? -6.105 -32.780 -28.977 1.00 93.25 277 THR A O 1
ATOM 2221 N N . LEU A 1 278 ? -6.671 -32.160 -31.066 1.00 93.75 278 LEU A N 1
ATOM 2222 C CA . LEU A 1 278 ? -6.654 -33.504 -31.644 1.00 93.75 278 LEU A CA 1
ATOM 2223 C C . LEU A 1 278 ? -5.267 -34.149 -31.507 1.00 93.75 278 LEU A C 1
ATOM 2225 O O . LEU A 1 278 ? -5.165 -35.221 -30.911 1.00 93.75 278 LEU A O 1
ATOM 2229 N N . TRP A 1 279 ? -4.206 -33.470 -31.956 1.00 94.06 279 TRP A N 1
ATOM 2230 C CA . TRP A 1 279 ? -2.831 -33.986 -31.899 1.00 94.06 279 TRP A CA 1
ATOM 2231 C C . TRP A 1 279 ? -2.387 -34.294 -30.470 1.00 94.06 279 TRP A C 1
ATOM 2233 O O . TRP A 1 279 ? -1.892 -35.383 -30.184 1.00 94.06 279 TRP A O 1
ATOM 2243 N N . ARG A 1 280 ? -2.661 -33.380 -29.529 1.00 93.06 280 ARG A N 1
ATOM 2244 C CA . ARG A 1 280 ? -2.364 -33.591 -28.103 1.00 93.06 280 ARG A CA 1
ATOM 2245 C C . ARG A 1 280 ? -3.101 -34.792 -27.520 1.00 93.06 280 ARG A C 1
ATOM 2247 O O . ARG A 1 280 ? -2.532 -35.505 -26.698 1.00 93.06 280 ARG A O 1
ATOM 2254 N N . LEU A 1 281 ? -4.361 -35.009 -27.900 1.00 91.69 281 LEU A N 1
ATOM 2255 C CA . LEU A 1 281 ? -5.135 -36.150 -27.413 1.00 91.69 281 LEU A CA 1
ATOM 2256 C C . LEU A 1 281 ? -4.625 -37.474 -27.988 1.00 91.69 281 LEU A C 1
ATOM 2258 O O . LEU A 1 281 ? -4.552 -38.446 -27.241 1.00 91.69 281 LEU A O 1
ATOM 2262 N N . LEU A 1 282 ? -4.237 -37.509 -29.265 1.00 92.38 282 LEU A N 1
ATOM 2263 C CA . LEU A 1 282 ? -3.645 -38.699 -29.878 1.00 92.38 282 LEU A CA 1
ATOM 2264 C C . LEU A 1 282 ? -2.294 -39.037 -29.234 1.00 92.38 282 LEU A C 1
ATOM 2266 O O . LEU A 1 282 ? -2.113 -40.163 -28.780 1.00 92.38 282 LEU A O 1
ATOM 2270 N N . LEU A 1 283 ? -1.400 -38.054 -29.069 1.00 91.62 283 LEU A N 1
ATOM 2271 C CA . LEU A 1 283 ? -0.118 -38.236 -28.373 1.00 91.62 283 LEU A CA 1
ATOM 2272 C C . LEU A 1 283 ? -0.301 -38.679 -26.916 1.00 91.62 283 LEU A C 1
ATOM 2274 O O . LEU A 1 283 ? 0.392 -39.577 -26.445 1.00 91.62 283 LEU A O 1
ATOM 2278 N N . LYS A 1 284 ? -1.278 -38.106 -26.203 1.00 89.81 284 LYS A N 1
ATOM 2279 C CA . LYS A 1 284 ? -1.622 -38.528 -24.839 1.00 89.81 284 LYS A CA 1
ATOM 2280 C C . LYS A 1 284 ? -2.080 -39.992 -24.797 1.00 89.81 284 LYS A C 1
ATOM 2282 O O . LYS A 1 284 ? -1.681 -40.716 -23.891 1.00 89.81 284 LYS A O 1
ATOM 2287 N N . GLY A 1 285 ? -2.860 -40.435 -25.784 1.00 88.12 285 GLY A N 1
ATOM 2288 C CA . GLY A 1 285 ? -3.254 -41.839 -25.923 1.00 88.12 285 GLY A CA 1
ATOM 2289 C C . GLY A 1 285 ? -2.064 -42.771 -26.176 1.00 88.12 285 GLY A C 1
ATOM 2290 O O . GLY A 1 285 ? -1.997 -43.839 -25.576 1.00 88.12 285 GLY A O 1
ATOM 2291 N N . ARG A 1 286 ? -1.083 -42.349 -26.990 1.00 89.12 286 ARG A N 1
ATOM 2292 C CA . ARG A 1 286 ? 0.160 -43.113 -27.236 1.00 89.12 286 ARG A CA 1
ATOM 2293 C C . ARG A 1 286 ? 1.019 -43.270 -25.976 1.00 89.12 286 ARG A C 1
ATOM 2295 O O . ARG A 1 286 ? 1.682 -44.284 -25.818 1.00 89.12 286 ARG A O 1
ATOM 2302 N N . ARG A 1 287 ? 0.946 -42.311 -25.047 1.00 87.81 287 ARG A N 1
ATOM 2303 C CA . ARG A 1 287 ? 1.591 -42.354 -23.718 1.00 87.81 287 ARG A CA 1
ATOM 2304 C C . ARG A 1 287 ? 0.777 -43.131 -22.668 1.00 87.81 287 ARG A C 1
ATOM 2306 O O . ARG A 1 287 ? 0.895 -42.848 -21.481 1.00 87.81 287 ARG A O 1
ATOM 2313 N N . GLN A 1 288 ? -0.113 -44.030 -23.099 1.00 84.25 288 GLN A N 1
ATOM 2314 C CA . GLN A 1 288 ? -0.975 -44.865 -22.245 1.00 84.25 288 GLN A CA 1
ATOM 2315 C C . GLN A 1 288 ? -1.855 -44.091 -21.243 1.00 84.25 288 GLN A C 1
ATOM 2317 O O . GLN A 1 288 ? -2.357 -44.640 -20.265 1.00 84.25 288 GLN A O 1
ATOM 2322 N N . CYS A 1 289 ? -2.107 -42.804 -21.484 1.00 82.12 289 CYS A N 1
ATOM 2323 C CA . CYS A 1 289 ? -2.994 -42.021 -20.635 1.00 82.12 289 CYS A CA 1
ATOM 2324 C C . CYS A 1 289 ? -4.454 -42.177 -21.085 1.00 82.12 289 CYS A C 1
ATOM 2326 O O . CYS A 1 289 ? -4.757 -42.188 -22.279 1.00 82.12 289 CYS A O 1
ATOM 2328 N N . ARG A 1 290 ? -5.397 -42.182 -20.134 1.00 84.75 290 ARG A N 1
ATOM 2329 C CA . ARG A 1 290 ? -6.836 -42.243 -20.436 1.00 84.75 290 ARG A CA 1
ATOM 2330 C C . ARG A 1 290 ? -7.284 -41.030 -21.267 1.00 84.75 290 ARG A C 1
ATOM 2332 O O . ARG A 1 290 ? -7.151 -39.878 -20.839 1.00 84.75 290 ARG A O 1
ATOM 2339 N N . VAL A 1 291 ? -7.862 -41.290 -22.441 1.00 87.38 291 VAL A N 1
ATOM 2340 C CA . VAL A 1 291 ? -8.394 -40.280 -23.373 1.00 87.38 291 VAL A CA 1
ATOM 2341 C C . VAL A 1 291 ? -9.823 -40.646 -23.782 1.00 87.38 291 VAL A C 1
ATOM 2343 O O . VAL A 1 291 ? -10.158 -41.811 -23.958 1.00 87.38 291 VAL A O 1
ATOM 2346 N N . SER A 1 292 ? -10.695 -39.644 -23.933 1.00 89.19 292 SER A N 1
ATOM 2347 C CA . SER A 1 292 ? -12.076 -39.865 -24.376 1.00 89.19 292 SER A CA 1
ATOM 2348 C C . SER A 1 292 ? -12.141 -40.168 -25.875 1.00 89.19 292 SER A C 1
ATOM 2350 O O . SER A 1 292 ? -12.006 -39.262 -26.702 1.00 89.19 292 SER A O 1
ATOM 2352 N N . SER A 1 293 ? -12.454 -41.415 -26.227 1.00 85.69 293 SER A N 1
ATOM 2353 C CA . SER A 1 293 ? -12.631 -41.861 -27.617 1.00 85.69 293 SER A CA 1
ATOM 2354 C C . SER A 1 293 ? -13.716 -41.064 -28.352 1.00 85.69 293 SER A C 1
ATOM 2356 O O . SER A 1 293 ? -13.564 -40.724 -29.524 1.00 85.69 293 SER A O 1
ATOM 2358 N N . ARG A 1 294 ? -14.789 -40.670 -27.645 1.00 90.00 294 ARG A N 1
ATOM 2359 C CA . ARG A 1 294 ? -15.872 -39.830 -28.190 1.00 90.00 294 ARG A CA 1
ATOM 2360 C C . ARG A 1 294 ? -15.375 -38.434 -28.580 1.00 90.00 294 ARG A C 1
ATOM 2362 O O . ARG A 1 294 ? -15.772 -37.910 -29.618 1.00 90.00 294 ARG A O 1
ATOM 2369 N N . LYS A 1 295 ? -14.503 -37.834 -27.763 1.00 90.00 295 LYS A N 1
ATOM 2370 C CA . LYS A 1 295 ? -13.913 -36.517 -28.048 1.00 90.00 295 LYS A CA 1
ATOM 2371 C C . LYS A 1 295 ? -12.957 -36.581 -29.237 1.00 90.00 295 LYS A C 1
ATOM 2373 O O . LYS A 1 295 ? -13.006 -35.691 -30.078 1.00 90.00 295 LYS A O 1
ATOM 2378 N N . VAL A 1 296 ? -12.147 -37.638 -29.328 1.00 89.25 296 VAL A N 1
ATOM 2379 C CA . VAL A 1 296 ? -11.238 -37.859 -30.463 1.00 89.25 296 VAL A CA 1
ATOM 2380 C C . VAL A 1 296 ? -12.030 -38.001 -31.762 1.00 89.25 296 VAL A C 1
ATOM 2382 O O . VAL A 1 296 ? -11.805 -37.214 -32.671 1.00 89.25 296 VAL A O 1
ATOM 2385 N N . ARG A 1 297 ? -13.033 -38.890 -31.828 1.00 90.62 297 ARG A N 1
ATOM 2386 C CA . ARG A 1 297 ? -13.879 -39.056 -33.032 1.00 90.62 297 ARG A CA 1
ATOM 2387 C C . ARG A 1 297 ? -14.533 -37.754 -33.488 1.00 90.62 297 ARG A C 1
ATOM 2389 O O . ARG A 1 297 ? -14.517 -37.435 -34.671 1.00 90.62 297 ARG A O 1
ATOM 2396 N N . ARG A 1 298 ? -15.062 -36.970 -32.545 1.00 92.38 298 ARG A N 1
ATOM 2397 C CA . ARG A 1 298 ? -15.649 -35.660 -32.855 1.00 92.38 298 ARG A CA 1
ATOM 2398 C C . ARG A 1 298 ? -14.621 -34.703 -33.455 1.00 92.38 298 ARG A C 1
ATOM 2400 O O . ARG A 1 298 ? -14.950 -33.981 -34.386 1.00 92.38 298 ARG A O 1
ATOM 2407 N N . LEU A 1 299 ? -13.404 -34.677 -32.915 1.00 91.31 299 LEU A N 1
ATOM 2408 C CA . LEU A 1 299 ? -12.341 -33.811 -33.418 1.00 91.31 299 LEU A CA 1
ATOM 2409 C C . LEU A 1 299 ? -11.814 -34.271 -34.781 1.00 91.31 299 LEU A C 1
ATOM 2411 O O . LEU A 1 299 ? -11.576 -33.408 -35.614 1.00 91.31 299 LEU A O 1
ATOM 2415 N N . LEU A 1 300 ? -11.714 -35.580 -35.041 1.00 91.88 300 LEU A N 1
ATOM 2416 C CA . LEU A 1 300 ? -11.351 -36.119 -36.361 1.00 91.88 300 LEU A CA 1
ATOM 2417 C C . LEU A 1 300 ? -12.301 -35.594 -37.448 1.00 91.88 300 LEU A C 1
ATOM 2419 O O . LEU A 1 300 ? -11.851 -35.045 -38.447 1.00 91.88 300 LEU A O 1
ATOM 2423 N N . LEU A 1 301 ? -13.615 -35.668 -37.204 1.00 92.44 301 LEU A N 1
ATOM 2424 C CA . LEU A 1 301 ? -14.629 -35.136 -38.124 1.00 92.44 301 LEU A CA 1
ATOM 2425 C C . LEU A 1 301 ? -14.563 -33.609 -38.231 1.00 92.44 301 LEU A C 1
ATOM 2427 O O . LEU A 1 301 ? -14.569 -33.057 -39.324 1.00 92.44 301 LEU A O 1
ATOM 2431 N N . LYS A 1 302 ? -14.469 -32.914 -37.092 1.00 89.88 302 LYS A N 1
ATOM 2432 C CA . LYS A 1 302 ? -14.489 -31.445 -37.047 1.00 89.88 302 LYS A CA 1
ATOM 2433 C C . LYS A 1 302 ? -13.273 -30.805 -37.724 1.00 89.88 302 LYS A C 1
ATOM 2435 O O . LYS A 1 302 ? -13.373 -29.687 -38.213 1.00 89.88 302 LYS A O 1
ATOM 2440 N N . THR A 1 303 ? -12.133 -31.488 -37.708 1.00 89.62 303 THR A N 1
ATOM 2441 C CA . THR A 1 303 ? -10.884 -31.020 -38.328 1.00 89.62 303 THR A CA 1
ATOM 2442 C C . THR A 1 303 ? -10.678 -31.559 -39.743 1.00 89.62 303 THR A C 1
ATOM 2444 O O . THR A 1 303 ? -9.745 -31.118 -40.401 1.00 89.62 303 THR A O 1
ATOM 2447 N N . ASN A 1 304 ? -11.569 -32.440 -40.217 1.00 90.06 304 ASN A N 1
ATOM 2448 C CA . ASN A 1 304 ? -11.470 -33.155 -41.490 1.00 90.06 304 ASN A CA 1
ATOM 2449 C C . ASN A 1 304 ? -10.196 -34.016 -41.623 1.00 90.06 304 ASN A C 1
ATOM 2451 O O . ASN A 1 304 ? -9.611 -34.113 -42.695 1.00 90.06 304 ASN A O 1
ATOM 2455 N N . GLU A 1 305 ? -9.781 -34.656 -40.525 1.00 88.50 305 GLU A N 1
ATOM 2456 C CA . GLU A 1 305 ? -8.568 -35.484 -40.438 1.00 88.50 305 GLU A CA 1
ATOM 2457 C C . GLU A 1 305 ? -8.928 -36.941 -40.068 1.00 88.50 305 GLU A C 1
ATOM 2459 O O . GLU A 1 305 ? -8.582 -37.417 -38.985 1.00 88.50 305 GLU A O 1
ATOM 2464 N N . PRO A 1 306 ? -9.671 -37.693 -40.904 1.00 85.81 306 PRO A N 1
ATOM 2465 C CA . PRO A 1 306 ? -10.219 -39.003 -40.528 1.00 85.81 306 PRO A CA 1
ATOM 2466 C C . PRO A 1 306 ? -9.152 -40.088 -40.309 1.00 85.81 306 PRO A C 1
ATOM 2468 O O . PRO A 1 306 ? -9.395 -41.051 -39.579 1.00 85.81 306 PRO A O 1
ATOM 2471 N N . LEU A 1 307 ? -7.971 -39.935 -40.915 1.00 87.94 307 LEU A N 1
ATOM 2472 C CA . LEU A 1 307 ? -6.865 -40.899 -40.855 1.00 87.94 307 LEU A CA 1
ATOM 2473 C C . LEU A 1 307 ? -5.785 -40.531 -39.828 1.00 87.94 307 LEU A C 1
ATOM 2475 O O . LEU A 1 307 ? -4.826 -41.278 -39.660 1.00 87.94 307 LEU A O 1
ATOM 2479 N N . ALA A 1 308 ? -5.965 -39.443 -39.076 1.00 86.44 308 ALA A N 1
ATOM 2480 C CA . ALA A 1 308 ? -5.002 -38.960 -38.084 1.00 86.44 308 ALA A CA 1
ATOM 2481 C C . ALA A 1 308 ? -4.607 -39.989 -37.006 1.00 86.44 308 ALA A C 1
ATOM 2483 O O . ALA A 1 308 ? -3.533 -39.901 -36.420 1.00 86.44 308 ALA A O 1
ATOM 2484 N N . TRP A 1 309 ? -5.456 -40.982 -36.731 1.00 84.00 309 TRP A N 1
ATOM 2485 C CA . TRP A 1 309 ? -5.163 -42.057 -35.776 1.00 84.00 309 TRP A CA 1
ATOM 2486 C C . TRP A 1 309 ? -4.158 -43.096 -36.302 1.00 84.00 309 TRP A C 1
ATOM 2488 O O . TRP A 1 309 ? -3.602 -43.850 -35.501 1.00 84.00 309 TRP A O 1
ATOM 2498 N N . LYS A 1 310 ? -3.918 -43.142 -37.620 1.00 87.56 310 LYS A N 1
ATOM 2499 C CA . LYS A 1 310 ? -2.918 -44.016 -38.256 1.00 87.56 310 LYS A CA 1
ATOM 2500 C C . LYS A 1 310 ? -1.508 -43.425 -38.234 1.00 87.56 310 LYS A C 1
ATOM 2502 O O . LYS A 1 310 ? -0.557 -44.166 -38.440 1.00 87.56 310 LYS A O 1
ATOM 2507 N N . LEU A 1 311 ? -1.379 -42.127 -37.958 1.00 90.31 311 LEU A N 1
ATOM 2508 C CA . LEU A 1 311 ? -0.092 -41.440 -37.914 1.00 90.31 311 LEU A CA 1
ATOM 2509 C C . LEU A 1 311 ? 0.787 -41.953 -36.766 1.00 90.31 311 LEU A C 1
ATOM 2511 O O . LEU A 1 311 ? 0.304 -42.312 -35.676 1.00 90.31 311 LEU A O 1
ATOM 2515 N N . THR A 1 312 ? 2.090 -41.952 -37.028 1.00 92.31 312 THR A N 1
ATOM 2516 C CA . THR A 1 312 ? 3.147 -42.250 -36.062 1.00 92.31 312 THR A CA 1
ATOM 2517 C C . THR A 1 312 ? 3.282 -41.126 -35.032 1.00 92.31 312 THR A C 1
ATOM 2519 O O . THR A 1 312 ? 2.783 -40.012 -35.202 1.00 92.31 312 THR A O 1
ATOM 2522 N N . THR A 1 313 ? 3.954 -41.407 -33.914 1.00 89.31 313 THR A N 1
ATOM 2523 C CA . THR A 1 313 ? 4.204 -40.401 -32.869 1.00 89.31 313 THR A CA 1
ATOM 2524 C C . THR A 1 313 ? 5.031 -39.227 -33.384 1.00 89.31 313 THR A C 1
ATOM 2526 O O . THR A 1 313 ? 4.701 -38.089 -33.061 1.00 89.31 313 THR A O 1
ATOM 2529 N N . ALA A 1 314 ? 6.040 -39.491 -34.219 1.00 91.12 314 ALA A N 1
ATOM 2530 C CA . ALA A 1 314 ? 6.895 -38.462 -34.805 1.00 91.12 314 ALA A CA 1
ATOM 2531 C C . ALA A 1 314 ? 6.098 -37.519 -35.722 1.00 91.12 314 ALA A C 1
ATOM 2533 O O . ALA A 1 314 ? 6.149 -36.303 -35.552 1.00 91.12 314 ALA A O 1
ATOM 2534 N N . GLU A 1 315 ? 5.272 -38.067 -36.619 1.00 91.31 315 GLU A N 1
ATOM 2535 C CA . GLU A 1 315 ? 4.416 -37.270 -37.512 1.00 91.31 315 GLU A CA 1
ATOM 2536 C C . GLU A 1 315 ? 3.431 -36.388 -36.729 1.00 91.31 315 GLU A C 1
ATOM 2538 O O . GLU A 1 315 ? 3.239 -35.213 -37.050 1.00 91.31 315 GLU A O 1
ATOM 2543 N N . LEU A 1 316 ? 2.834 -36.925 -35.658 1.00 91.31 316 LEU A N 1
ATOM 2544 C CA . LEU A 1 316 ? 1.925 -36.174 -34.788 1.00 91.31 316 LEU A CA 1
ATOM 2545 C C . LEU A 1 316 ? 2.624 -35.012 -34.062 1.00 91.31 316 LEU A C 1
ATOM 2547 O O . LEU A 1 316 ? 2.015 -33.956 -33.876 1.00 91.31 316 LEU A O 1
ATOM 2551 N N . GLU A 1 317 ? 3.880 -35.182 -33.644 1.00 91.75 317 GLU A N 1
ATOM 2552 C CA . GLU A 1 317 ? 4.672 -34.126 -32.999 1.00 91.75 317 GLU A CA 1
ATOM 2553 C C . GLU A 1 317 ? 5.075 -33.021 -33.987 1.00 91.75 317 GLU A C 1
ATOM 2555 O O . GLU A 1 317 ? 4.992 -31.832 -33.649 1.00 91.75 317 GLU A O 1
ATOM 2560 N N . THR A 1 318 ? 5.406 -33.381 -35.230 1.00 94.06 318 THR A N 1
ATOM 2561 C CA . THR A 1 318 ? 5.670 -32.419 -36.311 1.00 94.06 318 THR A CA 1
ATOM 2562 C C . THR A 1 318 ? 4.431 -31.580 -36.621 1.00 94.06 318 THR A C 1
ATOM 2564 O O . THR A 1 318 ? 4.496 -30.347 -36.604 1.00 94.06 318 THR A O 1
ATOM 2567 N N . LEU A 1 319 ? 3.273 -32.222 -36.815 1.00 92.38 319 LEU A N 1
ATOM 2568 C CA . LEU A 1 319 ? 2.003 -31.534 -37.079 1.00 92.38 319 LEU A CA 1
ATOM 2569 C C . LEU A 1 319 ? 1.574 -30.639 -35.910 1.00 92.38 319 LEU A C 1
ATOM 2571 O O . LEU A 1 319 ? 1.101 -29.516 -36.114 1.00 92.38 319 LEU A O 1
ATOM 2575 N N . LEU A 1 320 ? 1.776 -31.099 -34.671 1.00 93.06 320 LEU A N 1
ATOM 2576 C CA . LEU A 1 320 ? 1.516 -30.295 -33.481 1.00 93.06 320 LEU A CA 1
ATOM 2577 C C . LEU A 1 320 ? 2.390 -29.037 -33.453 1.00 93.06 320 LEU A C 1
ATOM 2579 O O . LEU A 1 320 ? 1.890 -27.954 -33.141 1.00 93.06 320 LEU A O 1
ATOM 2583 N N . THR A 1 321 ? 3.672 -29.163 -33.784 1.00 92.62 321 THR A N 1
ATOM 2584 C CA . THR A 1 321 ? 4.613 -28.036 -33.811 1.00 92.62 321 THR A CA 1
ATOM 2585 C C . THR A 1 321 ? 4.230 -27.023 -34.888 1.00 92.62 321 THR A C 1
ATOM 2587 O O . THR A 1 321 ? 4.161 -25.823 -34.604 1.00 92.62 321 THR A O 1
ATOM 2590 N N . GLN A 1 322 ? 3.875 -27.499 -36.085 1.00 93.38 322 GLN A N 1
ATOM 2591 C CA . GLN A 1 322 ? 3.402 -26.663 -37.188 1.00 93.38 322 GLN A CA 1
ATOM 2592 C C . GLN A 1 322 ? 2.137 -25.877 -36.807 1.00 93.38 322 GLN A C 1
ATOM 2594 O O . GLN A 1 322 ? 2.091 -24.653 -36.951 1.00 93.38 322 GLN A O 1
ATOM 2599 N N . ASP A 1 323 ? 1.116 -26.546 -36.263 1.00 92.19 323 ASP A N 1
ATOM 2600 C CA . ASP A 1 323 ? -0.137 -25.881 -35.891 1.00 92.19 323 ASP A CA 1
ATOM 2601 C C . ASP A 1 323 ? 0.025 -24.950 -34.678 1.00 92.19 323 ASP A C 1
ATOM 2603 O O . ASP A 1 323 ? -0.648 -23.918 -34.601 1.00 92.19 323 ASP A O 1
ATOM 2607 N N . LEU A 1 324 ? 0.950 -25.242 -33.753 1.00 89.56 324 LEU A N 1
ATOM 2608 C CA . LEU A 1 324 ? 1.327 -24.310 -32.685 1.00 89.56 324 LEU A CA 1
ATOM 2609 C C . LEU A 1 324 ? 1.991 -23.043 -33.241 1.00 89.56 324 LEU A C 1
ATOM 2611 O O . LEU A 1 324 ? 1.701 -21.955 -32.737 1.00 89.56 324 LEU A O 1
ATOM 2615 N N . GLY A 1 325 ? 2.830 -23.165 -34.274 1.00 89.94 325 GLY A N 1
ATOM 2616 C CA . GLY A 1 325 ? 3.396 -22.032 -35.012 1.00 89.94 325 GLY A CA 1
ATOM 2617 C C . GLY A 1 325 ? 2.302 -21.160 -35.628 1.00 89.94 325 GLY A C 1
ATOM 2618 O O . GLY A 1 325 ? 2.181 -19.982 -35.284 1.00 89.94 325 GLY A O 1
ATOM 2619 N N . ARG A 1 326 ? 1.406 -21.776 -36.409 1.00 87.50 326 ARG A N 1
ATOM 2620 C CA . ARG A 1 326 ? 0.247 -21.102 -37.028 1.00 87.50 326 ARG A CA 1
ATOM 2621 C C . ARG A 1 326 ? -0.647 -20.415 -35.999 1.00 87.50 326 ARG A C 1
ATOM 2623 O O . ARG A 1 326 ? -1.130 -19.307 -36.217 1.00 87.50 326 ARG A O 1
ATOM 2630 N N . TYR A 1 327 ? -0.870 -21.049 -34.850 1.00 87.62 327 TYR A N 1
ATOM 2631 C CA . TYR A 1 327 ? -1.672 -20.468 -33.776 1.00 87.62 327 TYR A CA 1
ATOM 2632 C C . TYR A 1 327 ? -0.982 -19.270 -33.100 1.00 87.62 327 TYR A C 1
ATOM 2634 O O . TYR A 1 327 ? -1.651 -18.301 -32.731 1.00 87.62 327 TYR A O 1
ATOM 2642 N N . ARG A 1 328 ? 0.349 -19.300 -32.943 1.00 86.50 328 ARG A N 1
ATOM 2643 C CA . ARG A 1 328 ? 1.125 -18.160 -32.422 1.00 86.50 328 ARG A CA 1
ATOM 2644 C C . ARG A 1 328 ? 1.089 -16.977 -33.384 1.00 86.50 328 ARG A C 1
ATOM 2646 O O . ARG A 1 328 ? 0.851 -15.861 -32.932 1.00 86.50 328 ARG A O 1
ATOM 2653 N N . GLU A 1 329 ? 1.261 -17.216 -34.681 1.00 85.00 329 GLU A N 1
ATOM 2654 C CA . GLU A 1 329 ? 1.108 -16.192 -35.723 1.00 85.00 329 GLU A CA 1
ATOM 2655 C C . GLU A 1 329 ? -0.306 -15.615 -35.734 1.00 85.00 329 GLU A C 1
ATOM 2657 O O . GLU A 1 329 ? -0.480 -14.396 -35.719 1.00 85.00 329 GLU A O 1
ATOM 2662 N N . ALA A 1 330 ? -1.322 -16.480 -35.641 1.00 83.88 330 ALA A N 1
ATOM 2663 C CA . ALA A 1 330 ? -2.709 -16.051 -35.566 1.00 83.88 330 ALA A CA 1
ATOM 2664 C C . ALA A 1 330 ? -2.941 -15.071 -34.404 1.00 83.88 330 ALA A C 1
ATOM 2666 O O . ALA A 1 330 ? -3.592 -14.035 -34.567 1.00 83.88 330 ALA A O 1
ATOM 2667 N N . LYS A 1 331 ? -2.347 -15.366 -33.242 1.00 80.88 331 LYS A N 1
ATOM 2668 C CA . LYS A 1 331 ? -2.453 -14.550 -32.030 1.00 80.88 331 LYS A CA 1
ATOM 2669 C C . LYS A 1 331 ? -1.754 -13.185 -32.139 1.00 80.88 331 LYS A C 1
ATOM 2671 O O . LYS A 1 3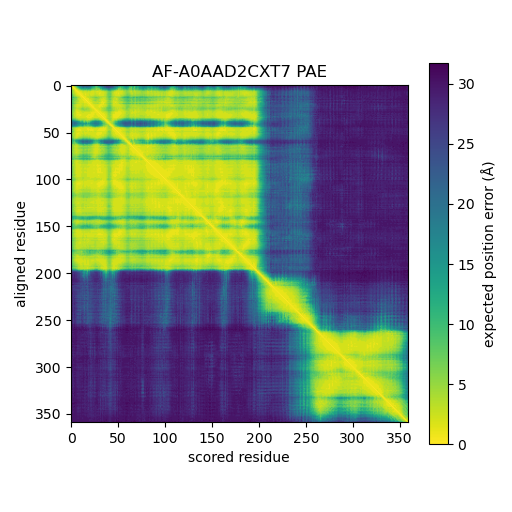31 ? -2.139 -12.274 -31.415 1.00 80.88 331 LYS A O 1
ATOM 2676 N N . ARG A 1 332 ? -0.774 -13.007 -33.037 1.00 79.94 332 ARG A N 1
ATOM 2677 C CA . ARG A 1 332 ? -0.048 -11.731 -33.225 1.00 79.94 332 ARG A CA 1
ATOM 2678 C C . ARG A 1 332 ? -0.843 -10.655 -33.982 1.00 79.94 332 ARG A C 1
ATOM 2680 O O . ARG A 1 332 ? -0.345 -9.548 -34.135 1.00 79.94 332 ARG A O 1
ATOM 2687 N N . GLY A 1 333 ? -2.071 -10.937 -34.429 1.00 69.50 333 GLY A N 1
ATOM 2688 C CA . GLY A 1 333 ? -2.961 -9.905 -34.988 1.00 69.50 333 GLY A CA 1
ATOM 2689 C C . GLY A 1 333 ? -4.028 -10.409 -35.961 1.00 69.50 333 GLY A C 1
ATOM 2690 O O . GLY A 1 333 ? -5.035 -9.731 -36.179 1.00 69.50 333 GLY A O 1
ATOM 2691 N N . LEU A 1 334 ? -3.872 -11.616 -36.515 1.00 73.88 334 LEU A N 1
ATOM 2692 C CA . LEU A 1 334 ? -4.848 -12.192 -37.449 1.00 73.88 334 LEU A CA 1
ATOM 2693 C C . LEU A 1 334 ? -6.175 -12.535 -36.763 1.00 73.88 334 LEU A C 1
ATOM 2695 O O . LEU A 1 334 ? -7.226 -12.382 -37.379 1.00 73.88 334 LEU A O 1
ATOM 2699 N N . THR A 1 335 ? -6.161 -12.919 -35.481 1.00 71.50 335 THR A N 1
ATOM 2700 C CA . THR A 1 335 ? -7.387 -13.235 -34.727 1.00 71.50 335 THR A CA 1
ATOM 2701 C C . THR A 1 335 ? -8.370 -12.070 -34.677 1.00 71.50 335 THR A C 1
ATOM 2703 O O . THR A 1 335 ? -9.574 -12.305 -34.766 1.00 71.50 335 THR A O 1
ATOM 2706 N N . SER A 1 336 ? -7.880 -10.825 -34.607 1.00 77.06 336 SER A N 1
ATOM 2707 C CA . SER A 1 336 ? -8.757 -9.649 -34.616 1.00 77.06 336 SER A CA 1
ATOM 2708 C C . SER A 1 336 ? -9.309 -9.352 -36.010 1.00 77.06 336 SER A C 1
ATOM 2710 O O . SER A 1 336 ? -10.506 -9.111 -36.167 1.00 77.06 336 SER A O 1
ATOM 2712 N N . LYS A 1 337 ? -8.479 -9.479 -37.055 1.00 82.31 337 LYS A N 1
ATOM 2713 C CA . LYS A 1 337 ? -8.931 -9.358 -38.453 1.00 82.31 337 LYS A CA 1
ATOM 2714 C C . LYS A 1 337 ? -10.000 -10.405 -38.791 1.00 82.31 337 LYS A C 1
ATOM 2716 O O . LYS A 1 337 ? -11.055 -10.057 -39.317 1.00 82.31 337 LYS A O 1
ATOM 2721 N N . TRP A 1 338 ? -9.774 -11.669 -38.429 1.00 84.69 338 TRP A N 1
ATOM 2722 C CA . TRP A 1 338 ? -10.729 -12.760 -38.647 1.00 84.69 338 TRP A CA 1
ATOM 2723 C C . TRP A 1 338 ? -12.018 -12.584 -37.851 1.00 84.69 338 TRP A C 1
ATOM 2725 O O . TRP A 1 338 ? -13.094 -12.873 -38.370 1.00 84.69 338 TRP A O 1
ATOM 2735 N N . ARG A 1 339 ? -11.940 -12.075 -36.615 1.00 81.75 339 ARG A N 1
ATOM 2736 C CA . ARG A 1 339 ? -13.137 -11.760 -35.831 1.00 81.75 339 ARG A CA 1
ATOM 2737 C C . ARG A 1 339 ? -13.949 -10.644 -36.474 1.00 81.75 339 ARG A C 1
ATOM 2739 O O . ARG A 1 339 ? -15.153 -10.818 -36.624 1.00 81.75 339 ARG A O 1
ATOM 2746 N N . LYS A 1 340 ? -13.311 -9.539 -36.874 1.00 82.81 340 LYS A N 1
ATOM 2747 C CA . LYS A 1 340 ? -13.993 -8.429 -37.557 1.00 82.81 340 LYS A CA 1
ATOM 2748 C C . LYS A 1 340 ? -14.693 -8.919 -38.822 1.00 82.81 340 LYS A C 1
ATOM 2750 O O . LYS A 1 340 ? -15.892 -8.712 -38.954 1.00 82.81 340 LYS A O 1
ATOM 2755 N N . ALA A 1 341 ? -13.988 -9.664 -39.676 1.00 84.12 341 ALA A N 1
ATOM 2756 C CA . ALA A 1 341 ? -14.576 -10.265 -40.873 1.00 84.12 341 ALA A CA 1
ATOM 2757 C C . ALA A 1 341 ? -15.771 -11.177 -40.540 1.00 84.12 341 ALA A C 1
ATOM 2759 O O . ALA A 1 341 ? -16.838 -11.032 -41.126 1.00 84.12 341 ALA A O 1
ATOM 2760 N N . HIS A 1 342 ? -15.632 -12.067 -39.550 1.00 84.06 342 HIS A N 1
ATOM 2761 C CA . HIS A 1 342 ? -16.703 -12.976 -39.140 1.00 84.06 342 HIS A CA 1
ATOM 2762 C C . HIS A 1 342 ? -17.946 -12.242 -38.614 1.00 84.06 342 HIS A C 1
ATOM 2764 O O . HIS A 1 342 ? -19.070 -12.615 -38.953 1.00 84.06 342 HIS A O 1
ATOM 2770 N N . VAL A 1 343 ? -17.756 -11.197 -37.803 1.00 83.19 343 VAL A N 1
ATOM 2771 C CA . VAL A 1 343 ? -18.856 -10.368 -37.297 1.00 83.19 343 VAL A CA 1
ATOM 2772 C C . VAL A 1 343 ? -19.549 -9.656 -38.458 1.00 83.19 343 VAL A C 1
ATOM 2774 O O . VAL A 1 343 ? -20.768 -9.749 -38.556 1.00 83.19 343 VAL A O 1
ATOM 2777 N N . THR A 1 344 ? -18.801 -9.043 -39.381 1.00 84.38 344 THR A N 1
ATOM 2778 C CA . THR A 1 344 ? -19.366 -8.376 -40.566 1.00 84.38 344 THR A CA 1
ATOM 2779 C C . THR A 1 344 ? -20.197 -9.333 -41.424 1.00 84.38 344 THR A C 1
ATOM 2781 O O . THR A 1 344 ? -21.352 -9.030 -41.724 1.00 84.38 344 THR A O 1
ATOM 2784 N N . THR A 1 345 ? -19.673 -10.520 -41.756 1.00 84.06 345 THR A N 1
ATOM 2785 C CA . THR A 1 345 ? -20.409 -11.536 -42.531 1.00 84.06 345 THR A CA 1
ATOM 2786 C C . THR A 1 345 ? -21.684 -11.983 -41.816 1.00 84.06 345 THR A C 1
ATOM 2788 O O . THR A 1 345 ? -22.732 -12.151 -42.446 1.00 84.06 345 THR A O 1
ATOM 2791 N N . ARG A 1 346 ? -21.630 -12.162 -40.490 1.00 81.00 346 ARG A N 1
ATOM 2792 C CA . ARG A 1 346 ? -22.797 -12.554 -39.692 1.00 81.00 346 ARG A CA 1
ATOM 2793 C C . ARG A 1 346 ? -23.861 -11.457 -39.691 1.00 81.00 346 ARG A C 1
ATOM 2795 O O . ARG A 1 346 ? -25.031 -11.767 -39.896 1.00 81.00 346 ARG A O 1
ATOM 2802 N N . THR A 1 347 ? -23.466 -10.197 -39.528 1.00 77.69 347 THR A N 1
ATOM 2803 C CA . THR A 1 347 ? -24.378 -9.045 -39.575 1.00 77.69 347 THR A CA 1
ATOM 2804 C C . THR A 1 347 ? -25.047 -8.919 -40.946 1.00 77.69 347 THR A C 1
ATOM 2806 O O . THR A 1 347 ? -26.266 -8.782 -41.016 1.00 77.69 347 THR A O 1
ATOM 2809 N N . GLN A 1 348 ? -24.289 -9.064 -42.038 1.00 79.50 348 GLN A N 1
ATOM 2810 C CA . GLN A 1 348 ? -24.832 -9.065 -43.405 1.00 79.50 348 GLN A CA 1
ATOM 2811 C C . GLN A 1 348 ? -25.800 -10.234 -43.652 1.00 79.50 348 GLN A C 1
ATOM 2813 O O . GLN A 1 348 ? -26.831 -10.063 -44.298 1.00 79.50 348 GLN A O 1
ATOM 2818 N N . SER A 1 349 ? -25.502 -11.418 -43.112 1.00 75.12 349 SER A N 1
ATOM 2819 C CA . SER A 1 349 ? -26.376 -12.594 -43.225 1.00 75.12 349 SER A CA 1
ATOM 2820 C C . SER A 1 349 ? -27.687 -12.402 -42.455 1.00 75.12 349 SER A C 1
ATOM 2822 O O . SER A 1 349 ? -28.753 -12.718 -42.974 1.00 75.12 349 SER A O 1
ATOM 2824 N N . ILE A 1 350 ? -27.628 -11.819 -41.251 1.00 71.88 350 ILE A N 1
ATOM 2825 C CA . ILE A 1 350 ? -28.816 -11.471 -40.452 1.00 71.88 350 ILE A CA 1
ATOM 2826 C C . ILE A 1 350 ? -29.677 -10.429 -41.182 1.00 71.88 350 ILE A C 1
ATOM 2828 O O . ILE A 1 350 ? -30.898 -10.571 -41.226 1.00 71.88 350 ILE A O 1
ATOM 2832 N N . ALA A 1 351 ? -29.057 -9.416 -41.795 1.00 68.56 351 ALA A N 1
ATOM 2833 C CA . ALA A 1 351 ? -29.766 -8.404 -42.579 1.00 68.56 351 ALA A CA 1
ATOM 2834 C C . ALA A 1 351 ? -30.488 -9.010 -43.800 1.00 68.56 351 ALA A C 1
ATOM 2836 O O . ALA A 1 351 ? -31.646 -8.684 -44.053 1.00 68.56 351 ALA A O 1
ATOM 2837 N N . LYS A 1 352 ? -29.857 -9.959 -44.508 1.00 69.75 352 LYS A N 1
ATOM 2838 C CA . LYS A 1 352 ? -30.477 -10.683 -45.635 1.00 69.75 352 LYS A CA 1
ATOM 2839 C C . LYS A 1 352 ? -31.660 -11.563 -45.218 1.00 69.75 352 LYS A C 1
ATOM 2841 O O . LYS A 1 352 ? -32.638 -11.643 -45.954 1.00 69.75 352 LYS A O 1
ATOM 2846 N N . VAL A 1 353 ? -31.587 -12.216 -44.055 1.00 68.06 353 VAL A N 1
ATOM 2847 C CA . VAL A 1 353 ? -32.698 -13.034 -43.531 1.00 68.06 353 VAL A CA 1
ATOM 2848 C C . VAL A 1 353 ? -33.891 -12.155 -43.154 1.00 68.06 353 VAL A C 1
ATOM 2850 O O . VAL A 1 353 ? -35.013 -12.495 -43.507 1.00 68.06 353 VAL A O 1
ATOM 2853 N N . ARG A 1 354 ? -33.652 -10.991 -42.530 1.00 58.06 354 ARG A N 1
ATOM 2854 C CA . ARG A 1 354 ? -34.715 -10.033 -42.180 1.00 58.06 354 ARG A CA 1
ATOM 2855 C C . ARG A 1 354 ? -35.475 -9.494 -43.394 1.00 58.06 354 ARG A C 1
ATOM 2857 O O . ARG A 1 354 ? -36.687 -9.348 -43.311 1.00 58.06 354 ARG A O 1
ATOM 2864 N N . HIS A 1 355 ? -34.793 -9.248 -44.515 1.00 54.53 355 HIS A N 1
ATOM 2865 C CA . HIS A 1 355 ? -35.456 -8.830 -45.756 1.00 54.53 355 HIS A CA 1
ATOM 2866 C C . HIS A 1 355 ? -36.323 -9.935 -46.379 1.00 54.53 355 HIS A C 1
ATOM 2868 O O . HIS A 1 355 ? -37.394 -9.635 -46.889 1.00 54.53 355 HIS A O 1
ATOM 2874 N N . LYS A 1 356 ? -35.911 -11.209 -46.290 1.00 53.69 356 LYS A N 1
ATOM 2875 C CA . LYS A 1 356 ? -36.691 -12.351 -46.807 1.00 53.69 356 LYS A CA 1
ATOM 2876 C C . LYS A 1 356 ? -37.932 -12.703 -45.984 1.00 53.69 356 LYS A C 1
ATOM 2878 O O . LYS A 1 356 ? -38.802 -13.378 -46.504 1.00 53.69 356 LYS A O 1
ATOM 2883 N N . THR A 1 357 ? -37.991 -12.307 -44.715 1.00 54.00 357 THR A N 1
ATOM 2884 C CA . THR A 1 357 ? -39.168 -12.502 -43.845 1.00 54.00 357 THR A CA 1
ATOM 2885 C C . THR A 1 357 ? -40.134 -11.315 -43.854 1.00 54.00 357 THR A C 1
ATOM 2887 O O . THR A 1 357 ? -41.174 -11.382 -43.211 1.00 54.00 357 THR A O 1
ATOM 2890 N N . ALA A 1 358 ? -39.754 -10.212 -44.505 1.00 50.94 358 ALA A N 1
ATOM 2891 C CA . ALA A 1 358 ? -40.553 -8.992 -44.638 1.00 50.94 358 ALA A CA 1
ATOM 2892 C C . ALA A 1 358 ? -41.097 -8.787 -46.068 1.00 50.94 358 ALA A C 1
ATOM 2894 O O . ALA A 1 358 ? -41.702 -7.755 -46.344 1.00 50.94 358 ALA A O 1
ATOM 2895 N N . SER A 1 359 ? -40.837 -9.747 -46.961 1.00 42.81 359 SER A N 1
ATOM 2896 C CA . SER A 1 359 ? -41.505 -9.937 -48.258 1.00 42.81 359 SER A CA 1
ATOM 2897 C C . SER A 1 359 ? -42.418 -11.145 -48.122 1.00 42.81 359 SER A C 1
ATOM 2899 O O . SER A 1 359 ? -43.488 -11.140 -48.760 1.00 42.81 359 SER A O 1
#

Nearest PDB structures (foldseek):
  3i2w-assembly1_B  TM=2.907E-01  e=8.243E+00  Drosophila melanogaster